Protein AF-0000000074531319 (afdb_homodimer)

Secondary structure (DSSP, 8-state):
---S---SS----B--SS-EEEEEEETTEEEEEETTS-EEEE-TTS-EEEEE---SS-EEEEEE-TTSEEEEEETTS-EEEEETTTTEEEEEE----S-EEEEEEETTTEEEEEETTS-EEEEETTT--EEEEE---SS-EEEEEEETTEEEEEETTS--/---S---SS-------SS-EEEEEEETTEEEEEETTS-EEEE-TTS-EEEEE---SS-EEEEEE-TTSEEEEEETTS-EEEEETTTTEEEEEE----S-EEEEEEETTTEEEEEETTS-EEEEETTT--EEEEE---SS-EEEEEEETTEEEEEETTSB-

InterPro domains:
  IPR001680 WD40 repeat [PF00400] (10-43)
  IPR001680 WD40 repeat [PF00400] (46-82)
  IPR001680 WD40 repeat [PF00400] (89-124)
  IPR001680 WD40 repeat [PF00400] (128-160)
  IPR001680 WD40 repeat [PS50082] (13-43)
  IPR001680 WD40 repeat [PS50082] (52-82)
  IPR001680 WD40 repeat [PS50082] (93-133)
  IPR001680 WD40 repeat [SM00320] (6-43)
  IPR001680 WD40 repeat [SM00320] (45-83)
  IPR001680 WD40 repeat [SM00320] (86-124)
  IPR001680 WD40 repeat [SM00320] (127-159)
  IPR015943 WD40/YVTN repeat-like-containing domain superfamily [G3DSA:2.130.10.10] (2-160)
  IPR020472 PAC1/LIS1-like, WD-40 repeat [PR00320] (30-44)
  IPR020472 PAC1/LIS1-like, WD-40 repeat [PR00320] (70-84)
  IPR020472 PAC1/LIS1-like, WD-40 repeat [PR00320] (111-125)
  IPR036322 WD40-repeat-containing domain superfamily [SSF50978] (9-160)
  IPR044715 WD repeat-containing protein 86-like [PTHR44489] (93-160)

pLDDT: mean 92.99, std 12.99, range [26.73, 98.88]

Nearest PDB structures (foldseek):
  9esi-assembly1_C  TM=8.679E-01  e=6.654E-09  Schizosaccharomyces pombe
  6zqb-assembly1_UL  TM=8.886E-01  e=4.669E-09  Saccharomyces cerevisiae S288C
  3odt-assembly2_B  TM=8.442E-01  e=6.485E-08  Saccharomyces cerevisiae
  3odt-assembly1_A  TM=8.350E-01  e=6.822E-08  Saccharomyces cerevisiae
  7d5s-assembly1_B2  TM=8.315E-01  e=2.608E-08  Saccharomyces cerevisiae S288C

Foldseek 3Di:
DCPPPPVPDDDDADDDPAAWADWDDDDQWIWTWGQSQWIWIDHPVRDTDDIQHDGPGGWHDWDADNVGWIWTWGQQGKIFIARPVPSDTQDIADDDGGGWQDWDDDPPFWIWTWGQSQKIWIAGPNHNDTDDIDHDGPGGWNYWDDDDPDIDIDGPSGGD/DCPPPPVPDDDDADDDPAAWADWDDDDQWIWTWGQSQWIWIDHPVRDTDDIQHDGPGGWHDWDADNVGWIWTWGQQGKIFIARPVPSDTQDIQDDDGGGWQDWDDDPPFWIWTWGQSQKIWIAGPNHNHTDDIDHDGPGGWNDWDDDDPDIDIDGPSGGD

Sequence (320 aa):
STTPDELESSKEFTGHAKSISTLQYFNGKLYSGSHDATLRQWDPSGSCLFVFKGHGKFISAMITSPEGVIYTGSDDGDIRSWAAERQVILHFFKGHTKTISSLTLHGKKHLYSGSFDNDIRKWDAETGECLQTFRGHTDIVTGIAVKNDYIYSSSADKTISTTPDELESSKEFTGHAKSISTLQYFNGKLYSGSHDATLRQWDPSGSCLFVFKGHGKFISAMITSPEGVIYTGSDDGDIRSWAAERQVILHFFKGHTKTISSLTLHGKKHLYSGSFDNDIRKWDAETGECLQTFRGHTDIVTGIAVKNDYIYSSSADKTI

Solvent-accessible surface area (backbone atoms only — not comparable to full-atom values): 16778 Å² total; per-residue (Å²): 132,89,61,82,75,60,66,89,79,81,77,74,27,76,77,58,86,30,30,30,50,37,59,44,73,56,94,78,30,36,38,37,25,12,54,65,18,35,38,35,34,26,41,82,89,43,48,74,73,44,76,39,75,75,57,89,40,27,31,51,29,70,45,70,46,97,87,48,41,36,38,37,21,14,47,59,14,46,29,37,30,28,38,72,89,70,69,38,77,72,38,60,35,76,76,54,74,24,30,24,49,27,68,44,72,52,82,86,52,36,33,36,36,25,12,54,67,20,37,33,35,35,25,34,59,86,72,28,44,75,72,44,69,49,79,77,56,87,28,32,25,42,28,66,38,75,53,94,97,43,78,46,42,29,12,49,65,21,36,57,131,88,61,84,77,59,67,88,80,80,75,75,28,75,76,58,87,29,31,28,50,36,58,44,72,56,95,79,29,36,38,38,25,12,53,66,16,34,38,34,34,26,41,83,90,43,48,75,72,44,75,38,77,74,56,90,39,26,32,52,28,71,47,70,45,97,89,50,40,36,37,37,21,14,46,59,14,45,28,37,30,29,38,71,90,71,69,39,76,72,38,58,33,75,76,54,74,25,31,24,49,28,69,45,72,52,82,86,49,35,33,35,37,26,13,54,68,18,35,34,37,36,27,34,57,85,72,26,46,73,74,43,69,49,78,77,56,86,27,33,26,42,28,67,36,76,54,94,96,43,77,45,42,29,12,48,65,22,35,58

Structure (mmCIF, N/CA/C/O backbone):
data_AF-0000000074531319-model_v1
#
loop_
_entity.id
_entity.type
_entity.pdbx_description
1 polymer 'Predicted protein'
#
loop_
_atom_site.group_PDB
_atom_site.id
_atom_site.type_symbol
_atom_site.label_atom_id
_atom_site.label_alt_id
_atom_site.label_comp_id
_atom_site.label_asym_id
_atom_site.label_entity_id
_atom_site.label_seq_id
_atom_site.pdbx_PDB_ins_code
_atom_site.Cartn_x
_atom_site.Cartn_y
_atom_site.Cartn_z
_atom_site.occupancy
_atom_site.B_iso_or_equiv
_atom_site.auth_seq_id
_atom_site.auth_comp_id
_atom_site.auth_asym_id
_atom_site.auth_atom_id
_atom_site.pdbx_PDB_model_num
ATOM 1 N N . SER A 1 1 ? 23.25 31.672 5.691 1 27.22 1 SER A N 1
ATOM 2 C CA . SER A 1 1 ? 23.516 30.234 5.688 1 27.22 1 SER A CA 1
ATOM 3 C C . SER A 1 1 ? 22.203 29.438 5.656 1 27.22 1 SER A C 1
ATOM 5 O O . SER A 1 1 ? 21.375 29.562 6.562 1 27.22 1 SER A O 1
ATOM 7 N N . THR A 1 2 ? 21.453 29.094 4.547 1 32.22 2 THR A N 1
ATOM 8 C CA . THR A 1 2 ? 20.031 28.922 4.309 1 32.22 2 THR A CA 1
ATOM 9 C C . THR A 1 2 ? 19.5 27.703 5.043 1 32.22 2 THR A C 1
ATOM 11 O O . THR A 1 2 ? 20.047 26.594 4.898 1 32.22 2 THR A O 1
ATOM 14 N N . THR A 1 3 ? 18.969 27.734 6.305 1 35.22 3 THR A N 1
ATOM 15 C CA . THR A 1 3 ? 18.516 26.766 7.297 1 35.22 3 THR A CA 1
ATOM 16 C C . THR A 1 3 ? 17.828 25.594 6.621 1 35.22 3 THR A C 1
ATOM 18 O O . THR A 1 3 ? 17.344 25.703 5.496 1 35.22 3 THR A O 1
ATOM 21 N N . PRO A 1 4 ? 18.062 24.281 6.977 1 39.78 4 PRO A N 1
ATOM 22 C CA . PRO A 1 4 ? 17.328 23.156 6.41 1 39.78 4 PRO A CA 1
ATOM 23 C C . PRO A 1 4 ? 15.969 23.547 5.844 1 39.78 4 PRO A C 1
ATOM 25 O O . PRO A 1 4 ? 15.234 24.312 6.477 1 39.78 4 PRO A O 1
ATOM 28 N N . ASP A 1 5 ? 15.703 23.688 4.492 1 39.66 5 ASP A N 1
ATOM 29 C CA . ASP A 1 5 ? 14.594 24.328 3.783 1 39.66 5 ASP A CA 1
ATOM 30 C C . ASP A 1 5 ? 13.258 23.969 4.422 1 39.66 5 ASP A C 1
ATOM 32 O O . ASP A 1 5 ? 12.883 22.797 4.504 1 39.66 5 ASP A O 1
ATOM 36 N N . GLU A 1 6 ? 12.812 24.594 5.516 1 42.59 6 GLU A N 1
ATOM 37 C CA . GLU A 1 6 ? 11.586 24.734 6.289 1 42.59 6 GLU A CA 1
ATOM 38 C C . GLU A 1 6 ? 10.359 24.438 5.434 1 42.59 6 GLU A C 1
ATOM 40 O O . GLU A 1 6 ? 10.289 24.828 4.27 1 42.59 6 GLU A O 1
ATOM 45 N N . LEU A 1 7 ? 9.898 23.203 5.527 1 49.84 7 LEU A N 1
ATOM 46 C CA . LEU A 1 7 ? 8.539 23.234 5.008 1 49.84 7 LEU A CA 1
ATOM 47 C C . LEU A 1 7 ? 7.965 24.656 5.055 1 49.84 7 LEU A C 1
ATOM 49 O O . LEU A 1 7 ? 8.023 25.312 6.094 1 49.84 7 LEU A O 1
ATOM 53 N N . GLU A 1 8 ? 8.18 25.562 4.121 1 54.94 8 GLU A N 1
ATOM 54 C CA . GLU A 1 8 ? 7.715 26.938 4.297 1 54.94 8 GLU A CA 1
ATOM 55 C C . GLU A 1 8 ? 6.508 26.984 5.227 1 54.94 8 GLU A C 1
ATOM 57 O O . GLU A 1 8 ? 6.438 27.844 6.113 1 54.94 8 GLU A O 1
ATOM 62 N N . SER A 1 9 ? 5.414 26.141 4.969 1 66.19 9 SER A N 1
ATOM 63 C CA . SER A 1 9 ? 4.242 26.141 5.84 1 66.19 9 SER A CA 1
ATOM 64 C C . SER A 1 9 ? 3.768 24.719 6.121 1 66.19 9 SER A C 1
ATOM 66 O O . SER A 1 9 ? 3.73 23.875 5.219 1 66.19 9 SER A O 1
ATOM 68 N N . SER A 1 10 ? 4.074 24.188 7.379 1 82.38 10 SER A N 1
ATOM 69 C CA . SER A 1 10 ? 3.535 22.906 7.816 1 82.38 10 SER A CA 1
ATOM 70 C C . SER A 1 10 ? 2.281 23.094 8.664 1 82.38 10 SER A C 1
ATOM 72 O O . SER A 1 10 ? 2.139 24.109 9.359 1 82.38 10 SER A O 1
ATOM 74 N N . LYS A 1 11 ? 1.283 22.344 8.375 1 90.62 11 LYS A N 1
ATOM 75 C CA . LYS A 1 11 ? 0.054 22.281 9.164 1 90.62 11 LYS A CA 1
ATOM 76 C C . LYS A 1 11 ? -0.201 20.875 9.688 1 90.62 11 LYS A C 1
ATOM 78 O O . LYS A 1 11 ? 0.096 19.891 9 1 90.62 11 LYS A O 1
ATOM 83 N N . GLU A 1 12 ? -0.713 20.797 10.852 1 94.75 12 GLU A N 1
ATOM 84 C CA . GLU A 1 12 ? -1.059 19.516 11.453 1 94.75 12 GLU A CA 1
ATOM 85 C C . GLU A 1 12 ? -2.568 19.297 11.438 1 94.75 12 GLU A C 1
ATOM 87 O O . GLU A 1 12 ? -3.338 20.172 11.812 1 94.75 12 GLU A O 1
ATOM 92 N N . PHE A 1 13 ? -3.008 18.219 10.93 1 96.69 13 PHE A N 1
ATOM 93 C CA . PHE A 1 13 ? -4.398 17.797 11.016 1 96.69 13 PHE A CA 1
ATOM 94 C C . PHE A 1 13 ? -4.602 16.875 12.219 1 96.69 13 PHE A C 1
ATOM 96 O O . PHE A 1 13 ? -3.979 15.82 12.312 1 96.69 13 PHE A O 1
ATOM 103 N N . THR A 1 14 ? -5.484 17.266 13.102 1 96.94 14 THR A N 1
ATOM 104 C CA . THR A 1 14 ? -5.715 16.516 14.336 1 96.94 14 THR A CA 1
ATOM 105 C C . THR A 1 14 ? -7.176 16.078 14.438 1 96.94 14 THR A C 1
ATOM 107 O O . THR A 1 14 ? -8.07 16.781 13.969 1 96.94 14 THR A O 1
ATOM 110 N N . GLY A 1 15 ? -7.328 14.898 14.984 1 97 15 GLY A N 1
ATOM 111 C CA . GLY A 1 15 ? -8.688 14.406 15.164 1 97 15 GLY A CA 1
ATOM 112 C C . GLY A 1 15 ? -8.742 12.93 15.5 1 97 15 GLY A C 1
ATOM 113 O O . GLY A 1 15 ? -9.531 12.516 16.359 1 97 15 GLY A O 1
ATOM 114 N N . HIS A 1 16 ? -7.941 12.133 14.898 1 98.12 16 HIS A N 1
ATOM 115 C CA . HIS A 1 16 ? -7.906 10.711 15.195 1 98.12 16 HIS A CA 1
ATOM 116 C C . HIS A 1 16 ? -7.469 10.461 16.641 1 98.12 16 HIS A C 1
ATOM 118 O O . HIS A 1 16 ? -6.605 11.164 17.156 1 98.12 16 HIS A O 1
ATOM 124 N N . ALA A 1 17 ? -7.98 9.43 17.203 1 98.25 17 ALA A N 1
ATOM 125 C CA . ALA A 1 17 ? -7.676 9.109 18.594 1 98.25 17 ALA A CA 1
ATOM 126 C C . ALA A 1 17 ? -6.559 8.07 18.688 1 98.25 17 ALA A C 1
ATOM 128 O O . ALA A 1 17 ? -5.996 7.844 19.75 1 98.25 17 ALA A O 1
ATOM 129 N N . LYS A 1 18 ? -6.273 7.418 17.656 1 98.75 18 LYS A N 1
ATOM 130 C CA . LYS A 1 18 ? -5.219 6.414 17.562 1 98.75 18 LYS A CA 1
ATOM 131 C C . LYS A 1 18 ? -4.434 6.547 16.266 1 98.75 18 LYS A C 1
ATOM 133 O O . LYS A 1 18 ? -4.672 7.473 15.484 1 98.75 18 LYS A O 1
ATOM 138 N N . SER A 1 19 ? -3.459 5.695 16.062 1 98.69 19 SER A N 1
ATOM 139 C CA . SER A 1 19 ? -2.566 5.699 14.914 1 98.69 19 SER A CA 1
ATOM 140 C C . SER A 1 19 ? -3.352 5.742 13.609 1 98.69 19 SER A C 1
ATOM 142 O O . SER A 1 19 ? -4.379 5.078 13.469 1 98.69 19 SER A O 1
ATOM 144 N N . ILE A 1 20 ? -2.867 6.516 12.641 1 98.81 20 ILE A N 1
ATOM 145 C CA . ILE A 1 20 ? -3.416 6.512 11.289 1 98.81 20 ILE A CA 1
ATOM 146 C C . ILE A 1 20 ? -2.738 5.422 10.461 1 98.81 20 ILE A C 1
ATOM 148 O O . ILE A 1 20 ? -1.51 5.352 10.398 1 98.81 20 ILE A O 1
ATOM 152 N N . SER A 1 21 ? -3.531 4.609 9.766 1 98.44 21 SER A N 1
ATOM 153 C CA . SER A 1 21 ? -2.992 3.432 9.086 1 98.44 21 SER A CA 1
ATOM 154 C C . SER A 1 21 ? -3.033 3.598 7.574 1 98.44 21 SER A C 1
ATOM 156 O O . SER A 1 21 ? -2.297 2.924 6.852 1 98.44 21 SER A O 1
ATOM 158 N N . THR A 1 22 ? -3.879 4.387 7.098 1 98.25 22 THR A N 1
ATOM 159 C CA . THR A 1 22 ? -4.035 4.586 5.66 1 98.25 22 THR A CA 1
ATOM 160 C C . THR A 1 22 ? -4.281 6.055 5.344 1 98.25 22 THR A C 1
ATOM 162 O O . THR A 1 22 ? -4.871 6.781 6.145 1 98.25 22 THR A O 1
ATOM 165 N N . LEU A 1 23 ? -3.846 6.488 4.227 1 98.19 23 LEU A N 1
ATOM 166 C CA . LEU A 1 23 ? -3.977 7.863 3.762 1 98.19 23 LEU A CA 1
ATOM 167 C C . LEU A 1 23 ? -4.113 7.914 2.244 1 98.19 23 LEU A C 1
ATOM 169 O O . LEU A 1 23 ? -3.34 7.277 1.525 1 98.19 23 LEU A O 1
ATOM 173 N N . GLN A 1 24 ? -5.09 8.609 1.811 1 96.62 24 GLN A N 1
ATOM 174 C CA . GLN A 1 24 ? -5.273 8.766 0.372 1 96.62 24 GLN A CA 1
ATOM 175 C C . GLN A 1 24 ? -5.809 10.156 0.035 1 96.62 24 GLN A C 1
ATOM 177 O O . GLN A 1 24 ? -6.594 10.727 0.796 1 96.62 24 GLN A O 1
ATOM 182 N N . TYR A 1 25 ? -5.359 10.664 -1.077 1 95.12 25 TYR A N 1
ATOM 183 C CA . TYR A 1 25 ? -5.93 11.875 -1.66 1 95.12 25 TYR A CA 1
ATOM 184 C C . TYR A 1 25 ? -6.844 11.531 -2.83 1 95.12 25 TYR A C 1
ATOM 186 O O . TYR A 1 25 ? -6.469 10.773 -3.723 1 95.12 25 TYR A O 1
ATOM 194 N N . PHE A 1 26 ? -8.031 12.086 -2.797 1 93.75 26 PHE A N 1
ATOM 195 C CA . PHE A 1 26 ? -8.977 11.836 -3.879 1 93.75 26 PHE A CA 1
ATOM 196 C C . PHE A 1 26 ? -9.922 13.023 -4.055 1 93.75 26 PHE A C 1
ATOM 198 O O . PHE A 1 26 ? -10.547 13.477 -3.092 1 93.75 26 PHE A O 1
ATOM 205 N N . ASN A 1 27 ? -10 13.539 -5.219 1 91.56 27 ASN A N 1
ATOM 206 C CA . ASN A 1 27 ? -10.93 14.586 -5.629 1 91.56 27 ASN A CA 1
ATOM 207 C C . ASN A 1 27 ? -10.906 15.773 -4.664 1 91.56 27 ASN A C 1
ATOM 209 O O . ASN A 1 27 ? -11.953 16.219 -4.195 1 91.56 27 ASN A O 1
ATOM 213 N N . GLY A 1 28 ? -9.773 16.172 -4.328 1 92.94 28 GLY A N 1
ATOM 214 C CA . GLY A 1 28 ? -9.609 17.406 -3.572 1 92.94 28 GLY A CA 1
ATOM 215 C C . GLY A 1 28 ? -9.727 17.203 -2.072 1 92.94 28 GLY A C 1
ATOM 216 O O . GLY A 1 28 ? -9.719 18.172 -1.309 1 92.94 28 GLY A O 1
ATOM 217 N N . LYS A 1 29 ? -9.875 15.953 -1.696 1 95.19 29 LYS A N 1
ATOM 218 C CA . LYS A 1 29 ? -10 15.648 -0.274 1 95.19 29 LYS A CA 1
ATOM 219 C C . LYS A 1 29 ? -8.969 14.609 0.156 1 95.19 29 LYS A C 1
ATOM 221 O O . LYS A 1 29 ? -8.453 13.852 -0.673 1 95.19 29 LYS A O 1
ATOM 226 N N . LEU A 1 30 ? -8.68 14.664 1.422 1 96.38 30 LEU A N 1
ATOM 227 C CA . LEU A 1 30 ? -7.848 13.641 2.039 1 96.38 30 LEU A CA 1
ATOM 228 C C . LEU A 1 30 ? -8.688 12.68 2.867 1 96.38 30 LEU A C 1
ATOM 230 O O . LEU A 1 30 ? -9.602 13.102 3.582 1 96.38 30 LEU A O 1
ATOM 234 N N . TYR A 1 31 ? -8.391 11.438 2.744 1 97.38 31 TYR A N 1
ATOM 235 C CA . TYR A 1 31 ? -9.047 10.406 3.535 1 97.38 31 TYR A CA 1
ATOM 236 C C . TYR A 1 31 ? -8.039 9.641 4.383 1 97.38 31 TYR A C 1
ATOM 238 O O . TYR A 1 31 ? -7.012 9.18 3.871 1 97.38 31 TYR A O 1
ATOM 246 N N . SER A 1 32 ? -8.273 9.516 5.621 1 98.56 32 SER A N 1
ATOM 247 C CA . SER A 1 32 ? -7.379 8.797 6.523 1 98.56 32 SER A CA 1
ATOM 248 C C . SER A 1 32 ? -8.141 7.727 7.309 1 98.56 32 SER A C 1
ATOM 250 O O . SER A 1 32 ? -9.219 7.992 7.84 1 98.56 32 SER A O 1
ATOM 252 N N . GLY A 1 33 ? -7.668 6.551 7.285 1 98.69 33 GLY A N 1
ATOM 253 C CA . GLY A 1 33 ? -8.141 5.469 8.133 1 98.69 33 GLY A CA 1
ATOM 254 C C . GLY A 1 33 ? -7.258 5.234 9.344 1 98.69 33 GLY A C 1
ATOM 255 O O . GLY A 1 33 ? -6.035 5.34 9.258 1 98.69 33 GLY A O 1
ATOM 256 N N . SER A 1 34 ? -7.859 4.84 10.422 1 98.81 34 SER A N 1
ATOM 257 C CA . SER A 1 34 ? -7.121 4.84 11.68 1 98.81 34 SER A CA 1
ATOM 258 C C . SER A 1 34 ? -7.391 3.566 12.484 1 98.81 34 SER A C 1
ATOM 260 O O . SER A 1 34 ? -8.359 2.85 12.211 1 98.81 34 SER A O 1
ATOM 262 N N . HIS A 1 35 ? -6.543 3.373 13.43 1 98.75 35 HIS A N 1
ATOM 263 C CA . HIS A 1 35 ? -6.723 2.324 14.422 1 98.75 35 HIS A CA 1
ATOM 264 C C . HIS A 1 35 ? -7.887 2.641 15.359 1 98.75 35 HIS A C 1
ATOM 266 O O . HIS A 1 35 ? -8.336 1.779 16.125 1 98.75 35 HIS A O 1
ATOM 272 N N . ASP A 1 36 ? -8.469 3.832 15.336 1 98.62 36 ASP A N 1
ATOM 273 C CA . ASP A 1 36 ? -9.641 4.172 16.141 1 98.62 36 ASP A CA 1
ATOM 274 C C . ASP A 1 36 ? -10.93 3.742 15.445 1 98.62 36 ASP A C 1
ATOM 276 O O . ASP A 1 36 ? -12.023 4.109 15.875 1 98.62 36 ASP A O 1
ATOM 280 N N . ALA A 1 37 ? -10.789 3.092 14.336 1 98.5 37 ALA A N 1
ATOM 281 C CA . ALA A 1 37 ? -11.875 2.453 13.594 1 98.5 37 ALA A CA 1
ATOM 282 C C . ALA A 1 37 ? -12.695 3.486 12.828 1 98.5 37 ALA A C 1
ATOM 284 O O . ALA A 1 37 ? -13.836 3.217 12.438 1 98.5 37 ALA A O 1
ATOM 285 N N . THR A 1 38 ? -12.102 4.656 12.633 1 97.88 38 THR A N 1
ATOM 286 C CA . THR A 1 38 ? -12.844 5.66 11.875 1 97.88 38 THR A CA 1
ATOM 287 C C . THR A 1 38 ? -12.102 6.023 10.594 1 97.88 38 THR A C 1
ATOM 289 O O . THR A 1 38 ? -10.875 5.965 10.539 1 97.88 38 THR A O 1
ATOM 292 N N . LEU A 1 39 ? -12.875 6.297 9.602 1 98.19 39 LEU A N 1
ATOM 293 C CA . LEU A 1 39 ? -12.438 6.992 8.398 1 98.19 39 LEU A CA 1
ATOM 294 C C . LEU A 1 39 ? -12.758 8.477 8.477 1 98.19 39 LEU A C 1
ATOM 296 O O . LEU A 1 39 ? -13.859 8.859 8.859 1 98.19 39 LEU A O 1
ATOM 300 N N . ARG A 1 40 ? -11.805 9.305 8.172 1 98.06 40 ARG A N 1
ATOM 301 C CA . ARG A 1 40 ? -12.055 10.742 8.195 1 98.06 40 ARG A CA 1
ATOM 302 C C . ARG A 1 40 ? -11.758 11.375 6.84 1 98.06 40 ARG A C 1
ATOM 304 O O . ARG A 1 40 ? -10.797 10.992 6.172 1 98.06 40 ARG A O 1
ATOM 311 N N . GLN A 1 41 ? -12.578 12.289 6.52 1 97.31 41 GLN A N 1
ATOM 312 C CA . GLN A 1 41 ? -12.383 13.148 5.355 1 97.31 41 GLN A CA 1
ATOM 313 C C . GLN A 1 41 ? -11.914 14.539 5.77 1 97.31 41 GLN A C 1
ATOM 315 O O . GLN A 1 41 ? -12.477 15.141 6.688 1 97.31 41 GLN A O 1
ATOM 320 N N . TRP A 1 42 ? -10.93 15 5.066 1 97.06 42 TRP A N 1
ATOM 321 C CA . TRP A 1 42 ? -10.344 16.297 5.41 1 97.06 42 TRP A CA 1
ATOM 322 C C . TRP A 1 42 ? -10.344 17.234 4.207 1 97.06 42 TRP A C 1
ATOM 324 O O . TRP A 1 42 ? -10.07 16.797 3.08 1 9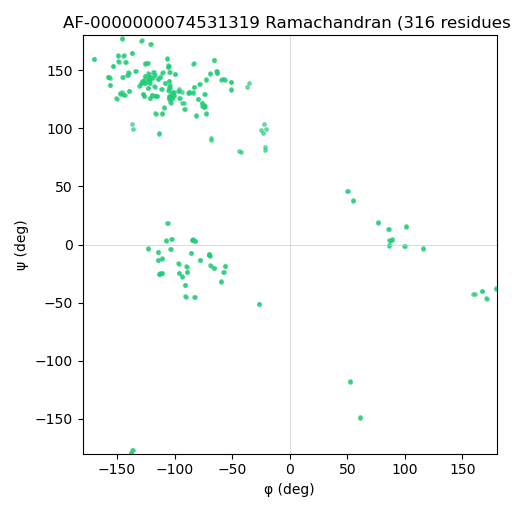7.06 42 TRP A O 1
ATOM 334 N N . ASP A 1 43 ? -10.547 18.5 4.516 1 94.56 43 ASP A N 1
ATOM 335 C CA . ASP A 1 43 ? -10.148 19.547 3.578 1 94.56 43 ASP A CA 1
ATOM 336 C C . ASP A 1 43 ? -8.633 19.703 3.537 1 94.56 43 ASP A C 1
ATOM 338 O O . ASP A 1 43 ? -7.965 19.594 4.566 1 94.56 43 ASP A O 1
ATOM 342 N N . PRO A 1 44 ? -8.117 19.938 2.438 1 90.56 44 PRO A N 1
ATOM 343 C CA . PRO A 1 44 ? -6.66 20.109 2.363 1 90.56 44 PRO A CA 1
ATOM 344 C C . PRO A 1 44 ? -6.145 21.203 3.293 1 90.56 44 PRO A C 1
ATOM 346 O O . PRO A 1 44 ? -4.953 21.234 3.613 1 90.56 44 PRO A O 1
ATOM 349 N N . SER A 1 45 ? -7.008 22.078 3.732 1 88.31 45 SER A N 1
ATOM 350 C CA . SER A 1 45 ? -6.609 23.141 4.645 1 88.31 45 SER A CA 1
ATOM 351 C C . SER A 1 45 ? -6.457 22.625 6.07 1 88.31 45 SER A C 1
ATOM 353 O O . SER A 1 45 ? -5.891 23.312 6.926 1 88.31 45 SER A O 1
ATOM 355 N N . GLY A 1 46 ? -6.961 21.406 6.293 1 91.81 46 GLY A N 1
ATOM 356 C CA . GLY A 1 46 ? -6.719 20.797 7.59 1 91.81 46 GLY A CA 1
ATOM 357 C C . GLY A 1 46 ? -7.984 20.578 8.391 1 91.81 46 GLY A C 1
ATOM 358 O O . GLY A 1 46 ? -7.957 19.953 9.453 1 91.81 46 GLY A O 1
ATOM 359 N N . SER A 1 47 ? -9.102 21 7.895 1 95.06 47 SER A N 1
ATOM 360 C CA . SER A 1 47 ? -10.367 20.812 8.594 1 95.06 47 SER A CA 1
ATOM 361 C C . SER A 1 47 ? -10.953 19.438 8.328 1 95.06 47 SER A C 1
ATOM 363 O O . SER A 1 47 ? -11.008 18.984 7.176 1 95.06 47 SER A O 1
ATOM 365 N N . CYS A 1 48 ? -11.312 18.812 9.367 1 96.12 48 CYS A N 1
ATOM 366 C CA . CYS A 1 48 ? -12.023 17.547 9.219 1 96.12 48 CYS A CA 1
ATOM 367 C C . CYS A 1 48 ? -13.453 17.766 8.758 1 96.12 48 CYS A C 1
ATOM 369 O O . CYS A 1 48 ? -14.234 18.438 9.438 1 96.12 48 CYS A O 1
ATOM 371 N N . LEU A 1 49 ? -13.812 17.266 7.672 1 95.44 49 LEU A N 1
ATOM 372 C CA . LEU A 1 49 ? -15.133 17.5 7.09 1 95.44 49 LEU A CA 1
ATOM 373 C C . LEU A 1 49 ? -16.125 16.453 7.547 1 95.44 49 LEU A C 1
ATOM 375 O O . LEU A 1 49 ? -17.281 16.766 7.863 1 95.44 49 LEU A O 1
ATOM 379 N N . PHE A 1 50 ? -15.703 15.203 7.52 1 95.69 50 PHE A N 1
ATOM 380 C CA . PHE A 1 50 ? -16.578 14.094 7.883 1 95.69 50 PHE A CA 1
ATOM 381 C C . PHE A 1 50 ? -15.812 13.047 8.68 1 95.69 50 PHE A C 1
ATOM 383 O O . PHE A 1 50 ? -14.617 12.844 8.469 1 95.69 50 PHE A O 1
ATOM 390 N N . VAL A 1 51 ? -16.5 12.422 9.609 1 96.81 51 VAL A N 1
ATOM 391 C CA . VAL A 1 51 ? -16.031 11.234 10.312 1 96.81 51 VAL A CA 1
ATOM 392 C C . VAL A 1 51 ? -16.953 10.055 10 1 96.81 51 VAL A C 1
ATOM 394 O O . VAL A 1 51 ? -18.141 10.078 10.336 1 96.81 51 VAL A O 1
ATOM 397 N N . PHE A 1 52 ? -16.453 9.125 9.344 1 95.5 52 PHE A N 1
ATOM 398 C CA . PHE A 1 52 ? -17.219 7.93 8.984 1 95.5 52 PHE A CA 1
ATOM 399 C C . PHE A 1 52 ? -17.047 6.852 10.047 1 95.5 52 PHE A C 1
ATOM 401 O O . PHE A 1 52 ? -15.945 6.324 10.242 1 95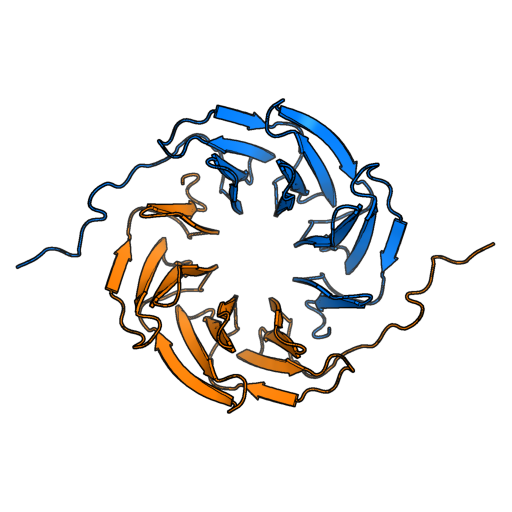.5 52 PHE A O 1
ATOM 408 N N . LYS A 1 53 ? -18.156 6.543 10.664 1 94.94 53 LYS A N 1
ATOM 409 C CA . LYS A 1 53 ? -18.172 5.539 11.719 1 94.94 53 LYS A CA 1
ATOM 410 C C . LYS A 1 53 ? -18.891 4.273 11.281 1 94.94 53 LYS A C 1
ATOM 412 O O . LYS A 1 53 ? -19.844 4.34 10.492 1 94.94 53 LYS A O 1
ATOM 417 N N . GLY A 1 54 ? -18.391 3.189 11.852 1 94 54 GLY A N 1
ATOM 418 C CA . GLY A 1 54 ? -19.062 1.943 11.516 1 94 54 GLY A CA 1
ATOM 419 C C . GLY A 1 54 ? -18.203 0.717 11.766 1 94 54 GLY A C 1
ATOM 420 O O . GLY A 1 54 ? -18.688 -0.291 12.281 1 94 54 GLY A O 1
ATOM 421 N N . HIS A 1 55 ? -16.969 0.789 11.406 1 96.75 55 HIS A N 1
ATOM 422 C CA . HIS A 1 55 ? -16.062 -0.332 11.672 1 96.75 55 HIS A CA 1
ATOM 423 C C . HIS A 1 55 ? -15.984 -0.622 13.172 1 96.75 55 HIS A C 1
ATOM 425 O O . HIS A 1 55 ? -15.969 0.302 13.984 1 96.75 55 HIS A O 1
ATOM 431 N N . GLY A 1 56 ? -15.922 -1.835 13.453 1 96.56 56 GLY A N 1
ATOM 432 C CA . GLY A 1 56 ? -15.75 -2.242 14.836 1 96.56 56 GLY A CA 1
ATOM 433 C C . GLY A 1 56 ? -14.297 -2.355 15.25 1 96.56 56 GLY A C 1
ATOM 434 O O . GLY A 1 56 ? -13.969 -2.271 16.438 1 96.56 56 GLY A O 1
ATOM 435 N N . LYS A 1 57 ? -13.438 -2.555 14.336 1 98.25 57 LYS A N 1
ATOM 436 C CA . LYS A 1 57 ? -12 -2.648 14.547 1 98.25 57 LYS A CA 1
ATOM 437 C C . LYS A 1 57 ? -11.242 -1.711 13.609 1 98.25 57 LYS A C 1
ATOM 439 O O . LYS A 1 57 ? -11.852 -0.959 12.852 1 98.25 57 LYS A O 1
ATOM 444 N N . PHE A 1 58 ? -9.953 -1.686 13.812 1 97.88 58 PHE A N 1
ATOM 445 C CA . PHE A 1 58 ? -9.156 -0.683 13.125 1 97.88 58 PHE A CA 1
ATOM 446 C C . PHE A 1 58 ? -9.211 -0.888 11.617 1 97.88 58 PHE A C 1
ATOM 448 O O . PHE A 1 58 ? -9.359 -2.018 11.141 1 97.88 58 PHE A O 1
ATOM 455 N N . ILE A 1 59 ? -9.109 0.194 10.867 1 98.75 59 ILE A N 1
ATOM 456 C CA . ILE A 1 59 ? -9.055 0.189 9.406 1 98.75 59 ILE A CA 1
ATOM 457 C C . ILE A 1 59 ? -7.645 -0.176 8.945 1 98.75 59 ILE A C 1
ATOM 459 O O . ILE A 1 59 ? -6.668 0.464 9.352 1 98.75 59 ILE A O 1
ATOM 463 N N . SER A 1 60 ? -7.547 -1.205 8.102 1 98.69 60 SER A N 1
ATOM 464 C CA . SER A 1 60 ? -6.238 -1.73 7.73 1 98.69 60 SER A CA 1
ATOM 465 C C . SER A 1 60 ? -5.953 -1.511 6.25 1 98.69 60 SER A C 1
ATOM 467 O O . SER A 1 60 ? -4.816 -1.674 5.801 1 98.69 60 SER A O 1
ATOM 469 N N . ALA A 1 61 ? -6.871 -1.182 5.48 1 98.75 61 ALA A N 1
ATOM 470 C CA . ALA A 1 61 ? -6.719 -0.979 4.043 1 98.75 61 ALA A CA 1
ATOM 471 C C . ALA A 1 61 ? -7.762 -0.001 3.51 1 98.75 61 ALA A C 1
ATOM 473 O O . ALA A 1 61 ? -8.844 0.132 4.082 1 98.75 61 ALA A O 1
ATOM 474 N N . MET A 1 62 ? -7.43 0.639 2.445 1 98.56 62 MET A N 1
ATOM 475 C CA . MET A 1 62 ? -8.336 1.608 1.837 1 98.56 62 MET A CA 1
ATOM 476 C C . MET A 1 62 ? -8.031 1.786 0.354 1 98.56 62 MET A C 1
ATOM 478 O O . MET A 1 62 ? -6.859 1.837 -0.039 1 98.56 62 MET A O 1
ATOM 482 N N . ILE A 1 63 ? -9.039 1.833 -0.423 1 97.62 63 ILE A N 1
ATOM 483 C CA . ILE A 1 63 ? -8.898 2.246 -1.815 1 97.62 63 ILE A CA 1
ATOM 484 C C . ILE A 1 63 ? -10.117 3.072 -2.229 1 97.62 63 ILE A C 1
ATOM 486 O O . ILE A 1 63 ? -11.164 3.016 -1.58 1 97.62 63 ILE A O 1
ATOM 490 N N . THR A 1 64 ? -9.961 3.871 -3.211 1 95.38 64 THR A N 1
ATOM 491 C CA . THR A 1 64 ? -11.039 4.719 -3.707 1 95.38 64 THR A CA 1
ATOM 492 C C . THR A 1 64 ? -11.32 4.434 -5.18 1 95.38 64 THR A C 1
ATOM 494 O O . THR A 1 64 ? -10.383 4.258 -5.969 1 95.38 64 THR A O 1
ATOM 497 N N . SER A 1 65 ? -12.578 4.398 -5.527 1 94.88 65 SER A N 1
ATOM 498 C CA . SER A 1 65 ? -12.945 4.273 -6.934 1 94.88 65 SER A CA 1
ATOM 499 C C . SER A 1 65 ? -12.93 5.629 -7.633 1 94.88 65 SER A C 1
ATOM 501 O O . SER A 1 65 ? -13.047 6.668 -6.984 1 94.88 65 SER A O 1
ATOM 503 N N . PRO A 1 66 ? -12.758 5.566 -8.953 1 91.25 66 PRO A N 1
ATOM 504 C CA . PRO A 1 66 ? -12.82 6.824 -9.703 1 91.25 66 PRO A CA 1
ATOM 505 C C . PRO A 1 66 ? -14.148 7.562 -9.508 1 91.25 66 PRO A C 1
ATOM 507 O O . PRO A 1 66 ? -14.203 8.781 -9.656 1 91.25 66 PRO A O 1
ATOM 510 N N . GLU A 1 67 ? -15.188 6.824 -9.148 1 89.25 67 GLU A N 1
ATOM 511 C CA . GLU A 1 67 ? -16.516 7.418 -8.992 1 89.25 67 GLU A CA 1
ATOM 512 C C . GLU A 1 67 ? -16.688 8 -7.594 1 89.25 67 GLU A C 1
ATOM 514 O O . GLU A 1 67 ? -17.719 8.625 -7.305 1 89.25 67 GLU A O 1
ATOM 519 N N . GLY A 1 68 ? -15.758 7.762 -6.777 1 90.25 68 GLY A N 1
ATOM 520 C CA . GLY A 1 68 ? -15.789 8.406 -5.473 1 90.25 68 GLY A CA 1
ATOM 521 C C . GLY A 1 68 ? -16.281 7.492 -4.367 1 90.25 68 GLY A C 1
ATOM 522 O O . GLY A 1 68 ? -16.703 7.965 -3.307 1 90.25 68 GLY A O 1
ATOM 523 N N . VAL A 1 69 ? -16.312 6.238 -4.609 1 95.19 69 VAL A N 1
ATOM 524 C CA . VAL A 1 69 ? -16.625 5.277 -3.559 1 95.19 69 VAL A CA 1
ATOM 525 C C . VAL A 1 69 ? -15.344 4.879 -2.832 1 95.19 69 VAL A C 1
ATOM 527 O O . VAL A 1 69 ? -14.344 4.535 -3.467 1 95.19 69 VAL A O 1
ATOM 530 N N . ILE A 1 70 ? -15.383 4.941 -1.536 1 97 70 ILE A N 1
ATOM 531 C CA . ILE A 1 70 ? -14.234 4.547 -0.73 1 97 70 ILE A CA 1
ATOM 532 C C . ILE A 1 70 ? -14.469 3.16 -0.136 1 97 70 ILE A C 1
ATOM 534 O O . ILE A 1 70 ? -15.523 2.906 0.462 1 97 70 ILE A O 1
ATOM 538 N N . TYR A 1 71 ? -13.547 2.271 -0.373 1 98.25 71 TYR A N 1
ATOM 539 C CA . TYR A 1 71 ? -13.586 0.944 0.229 1 98.25 71 TYR A CA 1
ATOM 540 C C . TYR A 1 71 ? -12.57 0.832 1.361 1 98.25 71 TYR A C 1
ATOM 542 O O . TYR A 1 71 ? -11.391 1.158 1.185 1 98.25 71 TYR A O 1
ATOM 550 N N . THR A 1 72 ? -13 0.419 2.494 1 98.75 72 THR A N 1
ATOM 551 C CA . THR A 1 72 ? -12.109 0.227 3.631 1 98.75 72 THR A CA 1
ATOM 552 C C . THR A 1 72 ? -12.188 -1.208 4.145 1 98.75 72 THR A 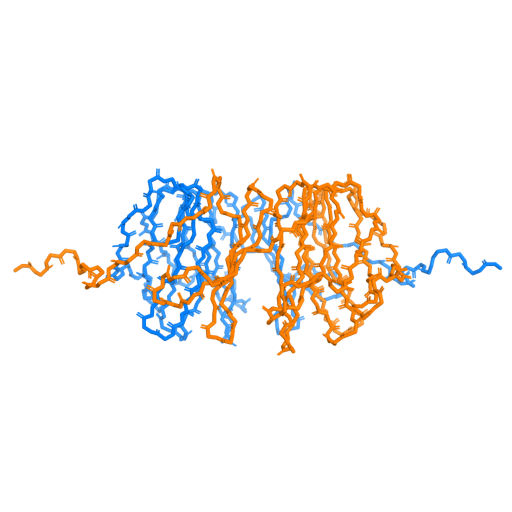C 1
ATOM 554 O O . THR A 1 72 ? -13.266 -1.804 4.172 1 98.75 72 THR A O 1
ATOM 557 N N . GLY A 1 73 ? -11.062 -1.764 4.398 1 98.81 73 GLY A N 1
ATOM 558 C CA . GLY A 1 73 ? -10.969 -3.045 5.078 1 98.81 73 GLY A CA 1
ATOM 559 C C . GLY A 1 73 ? -10.523 -2.92 6.527 1 98.81 73 GLY A C 1
ATOM 560 O O . GLY A 1 73 ? -9.711 -2.055 6.863 1 98.81 73 GLY A O 1
ATOM 561 N N . SER A 1 74 ? -11.008 -3.834 7.34 1 98.69 74 SER A N 1
ATOM 562 C CA . SER A 1 74 ? -10.734 -3.727 8.766 1 98.69 74 SER A CA 1
ATOM 563 C C . SER A 1 74 ? -10 -4.961 9.281 1 98.69 74 SER A C 1
ATOM 565 O O . SER A 1 74 ? -9.828 -5.938 8.555 1 98.69 74 SER A O 1
ATOM 567 N N . ASP A 1 75 ? -9.57 -4.898 10.5 1 98.62 75 ASP A N 1
ATOM 568 C CA . ASP A 1 75 ? -8.781 -5.922 11.188 1 98.62 75 ASP A CA 1
ATOM 569 C C . ASP A 1 75 ? -9.625 -7.176 11.445 1 98.62 75 ASP A C 1
ATOM 571 O O . ASP A 1 75 ? -9.078 -8.25 11.695 1 98.62 75 ASP A O 1
ATOM 575 N N . ASP A 1 76 ? -10.945 -7.098 11.375 1 97.12 76 ASP A N 1
ATOM 576 C CA . ASP A 1 76 ? -11.789 -8.258 11.648 1 97.12 76 ASP A CA 1
ATOM 577 C C . ASP A 1 76 ? -12.32 -8.867 10.359 1 97.12 76 ASP A C 1
ATOM 579 O O . ASP A 1 76 ? -13.203 -9.727 10.391 1 97.12 76 ASP A O 1
ATOM 583 N N . GLY A 1 77 ? -11.891 -8.352 9.305 1 98.31 77 GLY A N 1
ATOM 584 C CA . GLY A 1 77 ? -12.227 -8.977 8.039 1 98.31 77 GLY A CA 1
ATOM 585 C C . GLY A 1 77 ? -13.375 -8.297 7.324 1 98.31 77 GLY A C 1
ATOM 586 O O . GLY A 1 77 ? -13.719 -8.656 6.195 1 98.31 77 GLY A O 1
ATOM 587 N N . ASP A 1 78 ? -13.93 -7.273 7.93 1 97.62 78 ASP A N 1
ATOM 588 C CA . ASP A 1 78 ? -15.039 -6.562 7.305 1 97.62 78 ASP A CA 1
ATOM 589 C C . ASP A 1 78 ? -14.539 -5.52 6.309 1 97.62 78 ASP A C 1
ATOM 591 O O . ASP A 1 78 ? -13.562 -4.816 6.582 1 97.62 78 ASP A O 1
ATOM 595 N N . ILE A 1 79 ? -15.164 -5.5 5.215 1 98.75 79 ILE A N 1
ATOM 596 C CA . ILE A 1 79 ? -14.961 -4.438 4.23 1 98.75 79 ILE A CA 1
ATOM 597 C C . ILE A 1 79 ? -16.234 -3.623 4.078 1 98.75 79 ILE A C 1
ATOM 599 O O . ILE A 1 79 ? -17.344 -4.176 4.117 1 98.75 79 ILE A O 1
ATOM 603 N N . ARG A 1 80 ? -16.094 -2.404 3.916 1 98.31 80 ARG A N 1
ATOM 604 C CA . ARG A 1 80 ? -17.234 -1.508 3.705 1 98.31 80 ARG A CA 1
ATOM 605 C C . ARG A 1 80 ? -16.953 -0.541 2.557 1 98.31 80 ARG A C 1
ATOM 607 O O . ARG A 1 80 ? -15.812 -0.155 2.324 1 98.31 80 ARG A O 1
ATOM 614 N N . SER A 1 81 ? -18 -0.18 1.912 1 97.81 81 SER A N 1
ATOM 615 C CA . SER A 1 81 ? -17.922 0.927 0.965 1 97.81 81 SER A CA 1
ATOM 616 C C . SER A 1 81 ? -18.719 2.127 1.45 1 97.81 81 SER A C 1
ATOM 618 O O . SER A 1 81 ? -19.781 1.965 2.055 1 97.81 81 SER A O 1
ATOM 620 N N . TRP A 1 82 ? -18.203 3.266 1.162 1 97.12 82 TRP A N 1
ATOM 621 C CA . TRP A 1 82 ? -18.766 4.508 1.676 1 97.12 82 TRP A CA 1
ATOM 622 C C . TRP A 1 82 ? -19.078 5.477 0.539 1 97.12 82 TRP A C 1
ATOM 624 O O . TRP A 1 82 ? -18.281 5.621 -0.396 1 97.12 82 TRP A O 1
ATOM 634 N N . ALA A 1 83 ? -20.203 6.137 0.65 1 93.12 83 ALA A N 1
ATOM 635 C CA . ALA A 1 83 ? -20.422 7.332 -0.159 1 93.12 83 ALA A CA 1
ATOM 636 C C . ALA A 1 83 ? -19.75 8.555 0.464 1 93.12 83 ALA A C 1
ATOM 638 O O . ALA A 1 83 ? -20.188 9.055 1.502 1 93.12 83 ALA A O 1
ATOM 639 N N . ALA A 1 84 ? -18.766 9.031 -0.146 1 86.94 84 ALA A N 1
ATOM 640 C CA . ALA A 1 84 ? -17.922 10.078 0.413 1 86.94 84 ALA A CA 1
ATOM 641 C C . ALA A 1 84 ? -18.719 11.336 0.722 1 86.94 84 ALA A C 1
ATOM 643 O O . ALA A 1 84 ? -18.469 12.016 1.723 1 86.94 84 ALA A O 1
ATOM 644 N N . GLU A 1 85 ? -19.703 11.586 -0.023 1 85.5 85 GLU A N 1
ATOM 645 C CA . GLU A 1 85 ? -20.438 12.844 0.081 1 85.5 85 GLU A CA 1
ATOM 646 C C . GLU A 1 85 ? -21.578 12.742 1.079 1 85.5 85 GLU A C 1
ATOM 648 O O . GLU A 1 85 ? -22.141 13.758 1.506 1 85.5 85 GLU A O 1
ATOM 653 N N . ARG A 1 86 ? -22.047 11.516 1.435 1 85.75 86 ARG A N 1
ATOM 654 C CA . ARG A 1 86 ? -23.219 11.336 2.281 1 85.75 86 ARG A CA 1
ATOM 655 C C . ARG A 1 86 ? -22.844 10.703 3.617 1 85.75 86 ARG A C 1
ATOM 657 O O . ARG A 1 86 ? -23.656 10.625 4.531 1 85.75 86 ARG A O 1
ATOM 664 N N . GLN A 1 87 ? -21.641 10.312 3.787 1 85.31 87 GLN A N 1
ATOM 665 C CA . GLN A 1 87 ? -21.156 9.641 4.988 1 85.31 87 GLN A CA 1
ATOM 666 C C . GLN A 1 87 ? -21.984 8.406 5.305 1 85.31 87 GLN A C 1
ATOM 668 O O . GLN A 1 87 ? -22.406 8.203 6.445 1 85.31 87 GLN A O 1
ATOM 673 N N . VAL A 1 88 ? -22.391 7.695 4.336 1 91 88 VAL A N 1
ATOM 674 C CA . VAL A 1 88 ? -23.188 6.492 4.566 1 91 88 VAL A CA 1
ATOM 675 C C . VAL A 1 88 ? -22.438 5.27 4.035 1 91 88 VAL A C 1
ATOM 677 O O . VAL A 1 88 ? -21.656 5.375 3.08 1 91 88 VAL A O 1
ATOM 680 N N . ILE A 1 89 ? -22.703 4.191 4.73 1 94.19 89 ILE A N 1
ATOM 681 C CA . ILE A 1 89 ? -22.219 2.902 4.254 1 94.19 89 ILE A CA 1
ATOM 682 C C . ILE A 1 89 ? -23.078 2.422 3.088 1 94.19 89 ILE A C 1
ATOM 684 O O . ILE A 1 89 ? -24.297 2.352 3.201 1 94.19 89 ILE A O 1
ATOM 688 N N . LEU A 1 90 ? -22.453 2.195 1.992 1 95.56 90 LEU A N 1
ATOM 689 C CA . LEU A 1 90 ? -23.172 1.731 0.816 1 95.56 90 LEU A CA 1
ATOM 690 C C . LEU A 1 90 ? -23.375 0.22 0.861 1 95.56 90 LEU A C 1
ATOM 692 O O . LEU A 1 90 ? -24.484 -0.272 0.611 1 95.56 90 LEU A O 1
ATOM 696 N N . HIS A 1 91 ? -22.344 -0.487 1.202 1 96.69 91 HIS A N 1
ATOM 697 C CA . HIS A 1 91 ? -22.406 -1.943 1.239 1 96.69 91 HIS A CA 1
ATOM 698 C C . HIS A 1 91 ? -21.469 -2.506 2.305 1 96.69 91 HIS A C 1
ATOM 700 O O . HIS A 1 91 ? -20.5 -1.843 2.709 1 96.69 91 HIS A O 1
ATOM 706 N N . PHE A 1 92 ? -21.781 -3.715 2.707 1 97.19 92 PHE A N 1
ATOM 707 C CA . PHE A 1 92 ? -20.938 -4.555 3.561 1 97.19 92 PHE A CA 1
ATOM 708 C C . PHE A 1 92 ? -20.406 -5.754 2.785 1 97.19 92 PHE A C 1
ATOM 710 O O . PHE A 1 92 ? -21.141 -6.359 1.996 1 97.19 92 PHE A O 1
ATOM 717 N N . PHE A 1 93 ? -19.203 -6 2.918 1 98.25 93 PHE A N 1
ATOM 718 C CA . PHE A 1 93 ? -18.562 -7.168 2.318 1 98.25 93 PHE A CA 1
ATOM 719 C C . PHE A 1 93 ? -18.094 -8.133 3.395 1 98.25 93 PHE A C 1
ATOM 721 O O . PHE A 1 93 ? -16.984 -7.973 3.936 1 98.25 93 PHE A O 1
ATOM 728 N N . LYS A 1 94 ? -18.891 -9.086 3.648 1 97.06 94 LYS A N 1
ATOM 729 C CA . LYS A 1 94 ? -18.609 -10.008 4.746 1 97.06 94 LYS A CA 1
ATOM 730 C C . LYS A 1 94 ? -18.141 -11.359 4.215 1 97.06 94 LYS A C 1
ATOM 732 O O . LYS A 1 94 ? -18.734 -11.914 3.283 1 97.06 94 LYS A O 1
ATOM 737 N N . GLY A 1 95 ? -17.078 -11.828 4.816 1 97.31 95 GLY A N 1
ATOM 738 C CA . GLY A 1 95 ? -16.594 -13.133 4.402 1 97.31 95 GLY A CA 1
ATOM 739 C C . GLY A 1 95 ? -15.234 -13.477 5 1 97.31 95 GLY A C 1
ATOM 740 O O . GLY A 1 95 ? -15.055 -14.57 5.551 1 97.31 95 GLY A O 1
ATOM 741 N N . HIS A 1 96 ? -14.32 -12.547 4.945 1 98.62 96 HIS A N 1
ATOM 742 C CA . HIS A 1 96 ? -13.023 -12.766 5.578 1 98.62 96 HIS A CA 1
ATOM 743 C C . HIS A 1 96 ? -13.164 -12.867 7.094 1 98.62 96 HIS A C 1
ATOM 745 O O . HIS A 1 96 ? -14.125 -12.352 7.668 1 98.62 96 HIS A O 1
ATOM 751 N N . THR A 1 97 ? -12.172 -13.477 7.676 1 98.19 97 THR A N 1
ATOM 752 C CA . THR A 1 97 ? -12.297 -13.703 9.109 1 98.19 97 THR A CA 1
ATOM 753 C C . THR A 1 97 ? -11.125 -13.086 9.867 1 98.19 97 THR A C 1
ATOM 755 O O . THR A 1 97 ? -11.039 -13.195 11.086 1 98.19 97 THR A O 1
ATOM 758 N N . LYS A 1 98 ? -10.203 -12.547 9.219 1 98.75 98 LYS A N 1
ATOM 759 C CA . LYS A 1 98 ? -9.039 -11.867 9.789 1 98.75 98 LYS A CA 1
ATOM 760 C C . LYS A 1 98 ? -8.758 -10.555 9.062 1 98.75 98 LYS A C 1
ATOM 762 O O . LYS A 1 98 ? -9.516 -10.156 8.18 1 98.75 98 LYS A O 1
ATOM 767 N N . THR A 1 99 ? -7.703 -9.891 9.43 1 98.81 99 THR A N 1
ATOM 768 C CA . THR A 1 99 ? -7.32 -8.578 8.93 1 98.81 99 THR A CA 1
ATOM 769 C C . THR A 1 99 ? -7.324 -8.562 7.402 1 98.81 99 THR A C 1
ATOM 771 O O . THR A 1 99 ? -6.816 -9.484 6.762 1 98.81 99 THR A O 1
ATOM 774 N N . ILE A 1 100 ? -7.945 -7.508 6.809 1 98.88 100 ILE A N 1
ATOM 775 C CA . ILE A 1 100 ? -7.816 -7.238 5.383 1 98.88 100 ILE A CA 1
ATOM 776 C C . ILE A 1 100 ? -6.438 -6.656 5.09 1 98.88 100 ILE A C 1
ATOM 778 O O . ILE A 1 100 ? -6.086 -5.59 5.602 1 98.88 100 ILE A O 1
ATOM 782 N N . SER A 1 101 ? -5.68 -7.336 4.301 1 98.62 101 SER A N 1
ATOM 783 C CA . SER A 1 101 ? -4.305 -6.918 4.055 1 98.62 101 SER A CA 1
ATOM 784 C C . SER A 1 101 ? -4.195 -6.098 2.775 1 98.62 101 SER A C 1
ATOM 786 O O . SER A 1 101 ? -3.25 -5.324 2.607 1 98.62 101 SER A O 1
ATOM 788 N N . SER A 1 102 ? -5.082 -6.277 1.88 1 98.44 102 SER A N 1
ATOM 789 C CA . SER A 1 102 ? -4.984 -5.617 0.583 1 98.44 102 SER A CA 1
ATOM 790 C C . SER A 1 102 ? -6.355 -5.484 -0.074 1 98.44 102 SER A C 1
ATOM 792 O O . SER A 1 102 ? -7.195 -6.379 0.047 1 98.44 102 SER A O 1
ATOM 794 N N . LEU A 1 103 ? -6.574 -4.383 -0.756 1 98.5 103 LEU A N 1
ATOM 795 C CA . LEU A 1 103 ? -7.738 -4.121 -1.592 1 98.5 103 LEU A CA 1
ATOM 796 C C . LEU A 1 103 ? -7.316 -3.658 -2.982 1 98.5 103 LEU A C 1
ATOM 798 O O . LEU A 1 103 ? -6.367 -2.881 -3.121 1 98.5 103 LEU A O 1
ATOM 802 N N . THR A 1 104 ? -7.992 -4.152 -3.943 1 97.5 104 THR A N 1
ATOM 803 C CA . THR A 1 104 ? -7.754 -3.715 -5.312 1 97.5 104 THR A CA 1
ATOM 804 C C . THR A 1 104 ? -9.055 -3.717 -6.113 1 97.5 104 THR A C 1
ATOM 806 O O . THR A 1 104 ? -9.805 -4.691 -6.082 1 97.5 104 THR A O 1
ATOM 809 N N . LEU A 1 105 ? -9.234 -2.617 -6.723 1 96.5 105 LEU A N 1
ATOM 810 C CA . LEU A 1 105 ? -10.391 -2.518 -7.602 1 96.5 105 LEU A CA 1
ATOM 811 C C . LEU A 1 105 ? -10.008 -2.824 -9.047 1 96.5 105 LEU A C 1
ATOM 813 O O . LEU A 1 105 ? -8.984 -2.334 -9.539 1 96.5 105 LEU A O 1
ATOM 817 N N . HIS A 1 106 ? -10.672 -3.719 -9.656 1 94.38 106 HIS A N 1
ATOM 818 C CA . HIS A 1 106 ? -10.492 -4.008 -11.07 1 94.38 106 HIS A CA 1
ATOM 819 C C . HIS A 1 106 ? -11.711 -3.572 -11.883 1 94.38 106 HIS A C 1
ATOM 821 O O . HIS A 1 106 ? -12.781 -4.188 -11.781 1 94.38 106 HIS A O 1
ATOM 827 N N . GLY A 1 107 ? -11.43 -2.584 -12.664 1 88.5 107 GLY A N 1
ATOM 828 C CA . GLY A 1 107 ? -12.578 -1.941 -13.281 1 88.5 107 GLY A CA 1
ATOM 829 C C . GLY A 1 107 ? -13.539 -1.332 -12.273 1 88.5 107 GLY A C 1
ATOM 830 O O . GLY A 1 107 ? -13.109 -0.785 -11.258 1 88.5 107 GLY A O 1
ATOM 831 N N . LYS A 1 108 ? -14.914 -1.327 -12.648 1 86.25 108 LYS A N 1
ATOM 832 C CA . LYS A 1 108 ? -15.906 -0.729 -11.766 1 86.25 108 LYS A CA 1
ATOM 833 C C . LYS A 1 108 ? -16.703 -1.803 -11.023 1 86.25 108 LYS A C 1
ATOM 835 O O . LYS A 1 108 ? -17.406 -1.506 -10.055 1 86.25 108 LYS A O 1
ATOM 840 N N . LYS A 1 109 ? -16.406 -2.996 -11.367 1 89.88 109 LYS A N 1
ATOM 841 C CA . LYS A 1 109 ? -17.391 -3.996 -10.953 1 89.88 109 LYS A CA 1
ATOM 842 C C . LYS A 1 109 ? -16.812 -4.945 -9.914 1 89.88 109 LYS A C 1
ATOM 844 O O . LYS A 1 109 ? -17.547 -5.523 -9.109 1 89.88 109 LYS A O 1
ATOM 849 N N . HIS A 1 110 ? -15.477 -5.129 -9.898 1 95.5 110 HIS A N 1
ATOM 850 C CA . HIS A 1 110 ? -14.93 -6.18 -9.047 1 95.5 110 HIS A CA 1
ATOM 851 C C . HIS A 1 110 ? -13.945 -5.613 -8.031 1 95.5 110 HIS A C 1
ATOM 853 O O . HIS A 1 110 ? -13.008 -4.902 -8.398 1 95.5 110 HIS A O 1
ATOM 859 N N . LEU A 1 111 ? -14.188 -5.91 -6.82 1 97.69 111 LEU A N 1
ATOM 860 C CA . LEU A 1 111 ? -13.281 -5.637 -5.711 1 97.69 111 LEU A CA 1
ATOM 861 C C . LEU A 1 111 ? -12.578 -6.91 -5.254 1 97.69 111 LEU A C 1
ATOM 863 O O . LEU A 1 111 ? -13.227 -7.934 -5.035 1 97.69 111 LEU A O 1
ATOM 867 N N . TYR A 1 112 ? -11.289 -6.879 -5.207 1 97.75 112 TYR A N 1
ATOM 868 C CA . TYR A 1 112 ? -10.523 -8 -4.688 1 97.75 112 TYR A CA 1
ATOM 869 C C . TYR A 1 112 ? -9.906 -7.668 -3.334 1 97.75 112 TYR A C 1
ATOM 871 O O . TYR A 1 112 ? -9.43 -6.551 -3.123 1 97.75 112 TYR A O 1
ATOM 879 N N . SER A 1 113 ? -9.953 -8.609 -2.463 1 98.69 113 SER A N 1
ATOM 880 C CA . SER A 1 113 ? -9.367 -8.43 -1.138 1 98.69 113 SER A CA 1
ATOM 881 C C . SER A 1 113 ? -8.469 -9.609 -0.77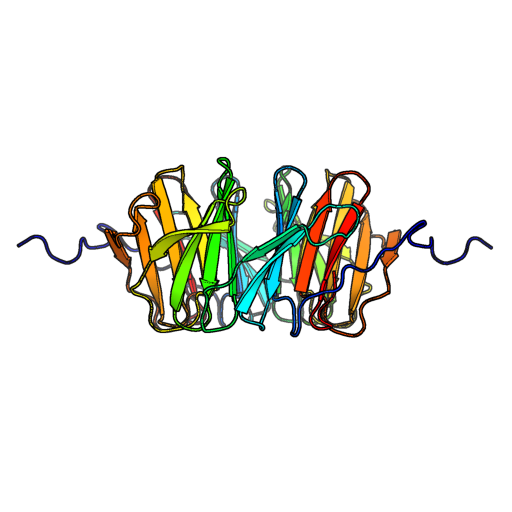5 1 98.69 113 SER A C 1
ATOM 883 O O . SER A 1 113 ? -8.758 -10.75 -1.129 1 98.69 113 SER A O 1
ATOM 885 N N . GLY A 1 114 ? -7.367 -9.305 -0.239 1 98.69 114 GLY A N 1
ATOM 886 C CA . GLY A 1 114 ? -6.527 -10.266 0.45 1 98.69 114 GLY A CA 1
ATOM 887 C C . GLY A 1 114 ? -6.586 -10.141 1.96 1 98.69 114 GLY A C 1
ATOM 888 O O . GLY A 1 114 ? -6.867 -9.062 2.488 1 98.69 114 GLY A O 1
ATOM 889 N N . SER A 1 115 ? -6.336 -11.195 2.627 1 98.81 115 SER A N 1
ATOM 890 C CA . SER A 1 115 ? -6.547 -11.195 4.07 1 98.81 115 SER A CA 1
ATOM 891 C C . SER A 1 115 ? -5.488 -12.023 4.789 1 98.81 115 SER A C 1
ATOM 893 O O . SER A 1 115 ? -4.789 -12.828 4.16 1 98.81 115 SER A O 1
ATOM 895 N N . PHE A 1 116 ? -5.426 -11.766 6.031 1 98.81 116 PHE A N 1
ATOM 896 C CA . PHE A 1 116 ? -4.59 -12.562 6.922 1 98.81 116 PHE A CA 1
ATOM 897 C C . PHE A 1 116 ? -5.172 -13.953 7.105 1 98.81 116 PHE A C 1
ATOM 899 O O . PHE A 1 116 ? -4.504 -14.852 7.629 1 98.81 116 PHE A O 1
ATOM 906 N N . ASP A 1 117 ? -6.398 -14.242 6.617 1 98.62 117 ASP A N 1
ATOM 907 C CA . ASP A 1 117 ? -6.98 -15.578 6.691 1 98.62 117 ASP A CA 1
ATOM 908 C C . ASP A 1 117 ? -6.5 -16.453 5.535 1 98.62 117 ASP A C 1
ATOM 910 O O . ASP A 1 117 ? -7.016 -17.547 5.328 1 98.62 117 ASP A O 1
ATOM 914 N N . ASN A 1 118 ? -5.602 -15.961 4.715 1 98.25 118 ASN A N 1
ATOM 915 C CA . ASN A 1 118 ? -4.859 -16.656 3.666 1 98.25 118 ASN A CA 1
ATOM 916 C C . ASN A 1 118 ? -5.637 -16.688 2.354 1 98.25 118 ASN A C 1
ATOM 918 O O . ASN A 1 118 ? -5.145 -17.188 1.345 1 98.25 118 ASN A O 1
ATOM 922 N N . ASP A 1 119 ? -6.828 -16.125 2.309 1 97.38 119 ASP A N 1
ATOM 923 C CA . ASP A 1 119 ? -7.676 -16.203 1.122 1 97.38 119 ASP A CA 1
ATOM 924 C C . ASP A 1 119 ? -7.711 -14.867 0.376 1 97.38 119 ASP A C 1
ATOM 926 O O . ASP A 1 119 ? -7.477 -13.812 0.968 1 97.38 119 ASP A O 1
ATOM 930 N N . ILE A 1 120 ? -7.941 -14.969 -0.874 1 97.62 120 ILE A N 1
ATOM 931 C CA . ILE A 1 120 ? -8.367 -13.836 -1.697 1 97.62 120 ILE A CA 1
ATOM 932 C C . ILE A 1 120 ? -9.852 -13.961 -2.021 1 97.62 120 ILE A C 1
ATOM 934 O O . ILE A 1 120 ? -10.344 -15.062 -2.275 1 97.62 120 ILE A O 1
ATOM 938 N N . ARG A 1 121 ? -10.508 -12.891 -2.008 1 97.88 121 ARG A N 1
ATOM 939 C CA . ARG A 1 121 ? -11.922 -12.906 -2.389 1 97.88 121 ARG A CA 1
ATOM 940 C C . ARG A 1 121 ? -12.219 -11.852 -3.447 1 97.88 121 ARG A C 1
ATOM 942 O O . ARG A 1 121 ? -11.68 -10.742 -3.395 1 97.88 121 ARG A O 1
ATOM 949 N N . LYS A 1 122 ? -13.031 -12.281 -4.344 1 96.94 122 LYS A N 1
ATOM 950 C CA . LYS A 1 122 ? -13.602 -11.398 -5.359 1 96.94 122 LYS A CA 1
ATOM 951 C C . LYS A 1 122 ? -15.031 -11 -5 1 96.94 122 LYS A C 1
ATOM 953 O O . LYS A 1 122 ? -15.867 -11.859 -4.707 1 96.94 122 LYS A O 1
ATOM 958 N N . TRP A 1 123 ? -15.281 -9.711 -5.078 1 98.12 123 TRP A N 1
ATOM 959 C CA . TRP A 1 123 ? -16.594 -9.195 -4.691 1 98.12 123 TRP A CA 1
ATOM 960 C C . TRP A 1 123 ? -17.25 -8.438 -5.84 1 98.12 123 TRP A C 1
ATOM 962 O O . TRP A 1 123 ? -16.562 -7.773 -6.621 1 98.12 123 TRP A O 1
ATOM 972 N N . ASP A 1 124 ? -18.578 -8.547 -5.863 1 97.62 124 ASP A N 1
ATOM 973 C CA . ASP A 1 124 ? -19.328 -7.562 -6.637 1 97.62 124 ASP A CA 1
ATOM 974 C C . ASP A 1 124 ? -19.328 -6.199 -5.941 1 97.62 124 ASP A C 1
ATOM 976 O O . ASP A 1 124 ? -19.906 -6.047 -4.867 1 97.62 124 ASP A O 1
ATOM 980 N N . ALA A 1 125 ? -18.688 -5.219 -6.523 1 96.75 125 ALA A N 1
ATOM 981 C CA . ALA A 1 125 ? -18.484 -3.918 -5.891 1 96.75 125 ALA A CA 1
ATOM 982 C C . ALA A 1 125 ? -19.812 -3.189 -5.691 1 96.75 125 ALA A C 1
ATOM 984 O O . ALA A 1 125 ? -19.906 -2.303 -4.84 1 96.75 125 ALA A O 1
ATOM 985 N N . GLU A 1 126 ? -20.828 -3.51 -6.371 1 93.38 126 GLU A N 1
ATOM 986 C CA . GLU A 1 126 ? -22.109 -2.807 -6.34 1 93.38 126 GLU A CA 1
ATOM 987 C C . GLU A 1 126 ? -23.062 -3.451 -5.34 1 93.38 126 GLU A C 1
ATOM 989 O O . GLU A 1 126 ? -23.984 -2.795 -4.836 1 93.38 126 GLU A O 1
ATOM 994 N N . THR A 1 127 ? -22.875 -4.727 -5.121 1 95.69 127 THR A N 1
ATOM 995 C CA . THR A 1 127 ? -23.844 -5.395 -4.27 1 95.69 127 THR A CA 1
ATOM 996 C C . THR A 1 127 ? -23.219 -5.836 -2.957 1 95.69 127 THR A C 1
ATOM 998 O O . THR A 1 127 ? -23.906 -6.102 -1.979 1 95.69 127 THR A O 1
ATOM 1001 N N . GLY A 1 128 ? -21.906 -6.023 -3.016 1 97.12 128 GLY A N 1
ATOM 1002 C CA . GLY A 1 128 ? -21.203 -6.5 -1.831 1 97.12 128 GLY A CA 1
ATOM 1003 C C . GLY A 1 128 ? -21.156 -8.016 -1.739 1 97.12 128 GLY A C 1
ATOM 1004 O O . GLY A 1 128 ? -20.609 -8.562 -0.781 1 97.12 128 GLY A O 1
ATOM 1005 N N . GLU A 1 129 ? -21.656 -8.656 -2.736 1 97.5 129 GLU A N 1
ATOM 1006 C CA . GLU A 1 129 ? -21.703 -10.117 -2.721 1 97.5 129 GLU A CA 1
ATOM 1007 C C . GLU A 1 129 ? -20.328 -10.711 -3.053 1 97.5 129 GLU A C 1
ATOM 1009 O O . GLU A 1 129 ? -19.641 -10.227 -3.957 1 97.5 129 GLU A O 1
ATOM 1014 N N . CYS A 1 130 ? -19.984 -11.734 -2.316 1 97.69 130 CYS A N 1
ATOM 1015 C CA . CYS A 1 130 ? -18.766 -12.461 -2.643 1 97.69 130 CYS A CA 1
ATOM 1016 C C . CYS A 1 130 ? -18.969 -13.359 -3.857 1 97.69 130 CYS A C 1
ATOM 1018 O O . CYS A 1 130 ? -19.812 -14.258 -3.832 1 97.69 130 CYS A O 1
ATOM 1020 N N . LEU A 1 131 ? -18.266 -13.141 -4.852 1 96.38 131 LEU A N 1
ATOM 1021 C CA . LEU A 1 131 ? -18.438 -13.867 -6.105 1 96.38 131 LEU A CA 1
ATOM 1022 C C . LEU A 1 131 ? -17.562 -15.109 -6.145 1 96.38 131 LEU A C 1
ATOM 1024 O O . LEU A 1 131 ? -17.922 -16.109 -6.762 1 96.38 131 LEU A O 1
ATOM 1028 N N . GLN A 1 132 ? -16.422 -15.039 -5.582 1 95.12 132 GLN A N 1
ATOM 1029 C CA . GLN A 1 132 ? -15.453 -16.125 -5.633 1 95.12 132 GLN A CA 1
ATOM 1030 C C . GLN A 1 132 ? -14.445 -16.031 -4.488 1 95.12 132 GLN A C 1
ATOM 1032 O O . GLN A 1 132 ? -14.078 -14.93 -4.074 1 95.12 132 GLN A O 1
ATOM 1037 N N . THR A 1 133 ? -14.023 -17.125 -3.963 1 96.25 133 THR A N 1
ATOM 1038 C CA . THR A 1 133 ? -12.922 -17.219 -3.014 1 96.25 133 THR A CA 1
ATOM 1039 C C . THR A 1 133 ? -11.766 -18.016 -3.611 1 96.25 133 THR A C 1
ATOM 1041 O O . THR A 1 133 ? -11.969 -19.094 -4.164 1 96.25 133 THR A O 1
ATOM 1044 N N . PHE A 1 134 ? -10.586 -17.453 -3.586 1 94.44 134 PHE A N 1
ATOM 1045 C CA . PHE A 1 134 ? -9.383 -18.109 -4.07 1 94.44 134 PHE A CA 1
ATOM 1046 C C . PHE A 1 134 ? -8.531 -18.609 -2.906 1 94.44 13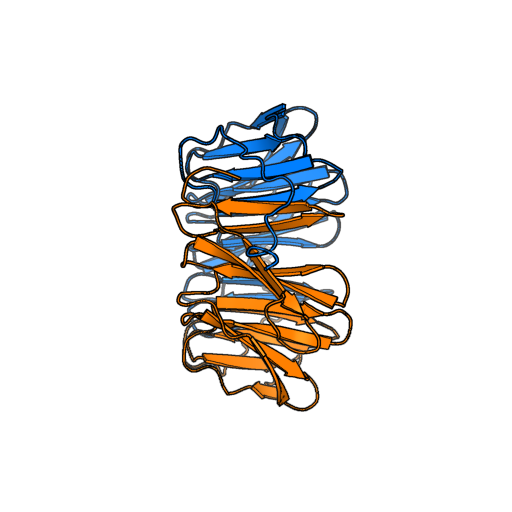4 PHE A C 1
ATOM 1048 O O . PHE A 1 134 ? -8.062 -17.812 -2.092 1 94.44 134 PHE A O 1
ATOM 1055 N N . ARG A 1 135 ? -8.32 -19.891 -2.965 1 94.12 135 ARG A N 1
ATOM 1056 C CA . ARG A 1 135 ? -7.539 -20.531 -1.916 1 94.12 135 ARG A CA 1
ATOM 1057 C C . ARG A 1 135 ? -6.262 -21.156 -2.484 1 94.12 135 ARG A C 1
ATOM 1059 O O . ARG A 1 135 ? -6.258 -21.656 -3.609 1 94.12 135 ARG A O 1
ATOM 1066 N N . GLY A 1 136 ? -5.219 -20.953 -1.797 1 93.44 136 GLY A N 1
ATOM 1067 C CA . GLY A 1 136 ? -3.961 -21.531 -2.238 1 93.44 136 GLY A CA 1
ATOM 1068 C C . GLY A 1 136 ? -2.795 -21.188 -1.332 1 93.44 136 GLY A C 1
ATOM 1069 O O . GLY A 1 136 ? -1.95 -22.031 -1.045 1 93.44 136 GLY A O 1
ATOM 1070 N N . HIS A 1 137 ? -2.805 -20 -0.865 1 96.62 137 HIS A N 1
ATOM 1071 C CA . HIS A 1 137 ? -1.735 -19.578 0.036 1 96.62 137 HIS A CA 1
ATOM 1072 C C . HIS A 1 137 ? -1.839 -20.297 1.379 1 96.62 137 HIS A C 1
ATOM 1074 O O . HIS A 1 137 ? -2.941 -20.562 1.859 1 96.62 137 HIS A O 1
ATOM 1080 N N . THR A 1 138 ? -0.76 -20.562 1.973 1 97.88 138 THR A N 1
ATOM 1081 C CA . THR A 1 138 ? -0.729 -21.25 3.26 1 97.88 138 THR A CA 1
ATOM 1082 C C . THR A 1 138 ? -0.35 -20.281 4.379 1 97.88 138 THR A C 1
ATOM 1084 O O . THR A 1 138 ? -0.12 -20.703 5.516 1 97.88 138 THR A O 1
ATOM 1087 N N . ASP A 1 139 ? -0.173 -19.047 4.141 1 98.56 139 ASP A N 1
ATOM 1088 C CA . ASP A 1 139 ? 0.069 -17.938 5.051 1 98.56 139 ASP A CA 1
ATOM 1089 C C . ASP A 1 139 ? -0.586 -16.656 4.543 1 98.56 139 ASP A C 1
ATOM 1091 O O . ASP A 1 139 ? -1.207 -16.656 3.477 1 98.56 139 ASP A O 1
ATOM 1095 N N . ILE A 1 140 ? -0.48 -15.617 5.312 1 98.69 140 ILE A N 1
ATOM 1096 C CA . ILE A 1 140 ? -1.242 -14.398 5.07 1 98.69 140 ILE A CA 1
ATOM 1097 C C . ILE A 1 140 ? -0.956 -13.883 3.66 1 98.69 140 ILE A C 1
ATOM 1099 O O . ILE A 1 140 ? 0.169 -14 3.168 1 98.69 140 ILE A O 1
ATOM 1103 N N . VAL A 1 141 ? -1.942 -13.367 2.961 1 98.69 141 VAL A N 1
ATOM 1104 C CA . VAL A 1 141 ? -1.799 -12.656 1.693 1 98.69 141 VAL A CA 1
ATOM 1105 C C . VAL A 1 141 ? -1.201 -11.273 1.939 1 98.69 141 VAL A C 1
ATOM 1107 O O . VAL A 1 141 ? -1.678 -10.523 2.799 1 98.69 141 VAL A O 1
ATOM 1110 N N . THR A 1 142 ? -0.137 -10.875 1.213 1 98.56 142 THR A N 1
ATOM 1111 C CA . THR A 1 142 ? 0.555 -9.617 1.489 1 98.56 142 THR A CA 1
ATOM 1112 C C . THR A 1 142 ? 0.331 -8.617 0.359 1 98.56 142 THR A C 1
ATOM 1114 O O . THR A 1 142 ? 0.668 -7.441 0.491 1 98.56 142 THR A O 1
ATOM 1117 N N . GLY A 1 143 ? -0.188 -9.047 -0.735 1 98.19 143 GLY A N 1
ATOM 1118 C CA . GLY A 1 143 ? -0.445 -8.148 -1.852 1 98.19 143 GLY A CA 1
ATOM 1119 C C . GLY A 1 143 ? -1.283 -8.789 -2.945 1 98.19 143 GLY A C 1
ATOM 1120 O O . GLY A 1 143 ? -1.358 -10.016 -3.043 1 98.19 143 GLY A O 1
ATOM 1121 N N . ILE A 1 144 ? -1.906 -7.969 -3.758 1 97.81 144 ILE A N 1
ATOM 1122 C CA . ILE A 1 144 ? -2.711 -8.383 -4.902 1 97.81 144 ILE A CA 1
ATOM 1123 C C . ILE A 1 144 ? -2.447 -7.449 -6.082 1 97.81 144 ILE A C 1
ATOM 1125 O O . ILE A 1 144 ? -2.359 -6.23 -5.91 1 97.81 144 ILE A O 1
ATOM 1129 N N . ALA A 1 145 ? -2.223 -8 -7.176 1 96 145 ALA A N 1
ATOM 1130 C CA . ALA A 1 145 ? -2.186 -7.293 -8.453 1 96 145 ALA A CA 1
ATOM 1131 C C . ALA A 1 145 ? -3.105 -7.953 -9.477 1 96 145 ALA A C 1
ATOM 1133 O O . ALA A 1 145 ? -3.094 -9.172 -9.633 1 96 145 ALA A O 1
ATOM 1134 N N . VAL A 1 146 ? -3.932 -7.129 -10.07 1 94.44 146 VAL A N 1
ATOM 1135 C CA . VAL A 1 146 ? -4.875 -7.676 -11.047 1 94.44 146 VAL A CA 1
ATOM 1136 C C . VAL A 1 146 ? -4.594 -7.086 -12.43 1 94.44 146 VAL A C 1
ATOM 1138 O O . VAL A 1 146 ? -4.449 -5.871 -12.57 1 94.44 146 VAL A O 1
ATOM 1141 N N . LYS A 1 147 ? -4.457 -7.898 -13.328 1 90 147 LYS A N 1
ATOM 1142 C CA . LYS A 1 147 ? -4.27 -7.488 -14.719 1 90 147 LYS A CA 1
ATOM 1143 C C . LYS A 1 147 ? -4.977 -8.445 -15.672 1 90 147 LYS A C 1
ATOM 1145 O O . LYS A 1 147 ? -4.805 -9.656 -15.586 1 90 147 LYS A O 1
ATOM 1150 N N . ASN A 1 148 ? -5.77 -7.82 -16.547 1 84.5 148 ASN A N 1
ATOM 1151 C CA . ASN A 1 148 ? -6.555 -8.594 -17.5 1 84.5 148 ASN A CA 1
ATOM 1152 C C . ASN A 1 148 ? -7.375 -9.68 -16.812 1 84.5 148 ASN A C 1
ATOM 1154 O O . ASN A 1 148 ? -8.164 -9.375 -15.906 1 84.5 148 ASN A O 1
ATOM 1158 N N . ASP A 1 149 ? -7.195 -10.938 -17.078 1 83.5 149 ASP A N 1
ATOM 1159 C CA . ASP A 1 149 ? -8.031 -11.984 -16.5 1 83.5 149 ASP A CA 1
ATOM 1160 C C . ASP A 1 149 ? -7.277 -12.75 -15.414 1 83.5 149 ASP A C 1
ATOM 1162 O O . ASP A 1 149 ? -7.688 -13.844 -15.016 1 83.5 149 ASP A O 1
ATOM 1166 N N . TYR A 1 150 ? -6.188 -12.078 -14.93 1 90.56 150 TYR A N 1
ATOM 1167 C CA . TYR A 1 150 ? -5.391 -12.781 -13.93 1 90.56 150 TYR A CA 1
ATOM 1168 C C . TYR A 1 150 ? -5.309 -11.984 -12.641 1 90.56 150 TYR A C 1
ATOM 1170 O O . TYR A 1 150 ? -5.191 -10.758 -12.664 1 90.56 150 TYR A O 1
ATOM 1178 N N . ILE A 1 151 ? -5.363 -12.695 -11.555 1 94.12 151 ILE A N 1
ATOM 1179 C CA . ILE A 1 151 ? -5.066 -12.172 -10.227 1 94.12 151 ILE A CA 1
ATOM 1180 C C . ILE A 1 151 ? -3.744 -12.75 -9.727 1 94.12 151 ILE A C 1
ATOM 1182 O O . ILE A 1 151 ? -3.572 -13.969 -9.68 1 94.12 151 ILE A O 1
ATOM 1186 N N . TYR A 1 152 ? -2.83 -11.883 -9.523 1 96.19 152 TYR A N 1
ATOM 1187 C CA . TYR A 1 152 ? -1.583 -12.273 -8.867 1 96.19 152 TYR A CA 1
ATOM 1188 C C . TYR A 1 152 ? -1.597 -11.883 -7.395 1 96.19 152 TYR A C 1
ATOM 1190 O O . TYR A 1 152 ? -1.94 -10.75 -7.047 1 96.19 152 TYR A O 1
ATOM 1198 N N . SER A 1 153 ? -1.317 -12.789 -6.543 1 97.56 153 SER A N 1
ATOM 1199 C CA . SER A 1 153 ? -1.26 -12.516 -5.113 1 97.56 153 SER A CA 1
ATOM 1200 C C . SER A 1 153 ? 0.071 -12.961 -4.516 1 97.56 153 SER A C 1
ATOM 1202 O O . SER A 1 153 ? 0.638 -13.977 -4.941 1 97.56 153 SER A O 1
ATOM 1204 N N . SER A 1 154 ? 0.562 -12.203 -3.633 1 98.5 154 SER A N 1
ATOM 1205 C CA . SER A 1 154 ? 1.761 -12.57 -2.885 1 98.5 154 SER A CA 1
ATOM 1206 C C . SER A 1 154 ? 1.42 -12.961 -1.451 1 98.5 154 SER A C 1
ATOM 1208 O O . SER A 1 154 ? 0.365 -12.594 -0.934 1 98.5 154 SER A O 1
ATOM 1210 N N . SER A 1 155 ? 2.324 -13.656 -0.859 1 98.69 155 SER A N 1
ATOM 1211 C CA . SER A 1 155 ? 2.039 -14.172 0.478 1 98.69 155 SER A CA 1
ATOM 1212 C C . SER A 1 155 ? 3.312 -14.281 1.311 1 98.69 155 SER A C 1
ATOM 1214 O O . SER A 1 155 ? 4.418 -14.273 0.768 1 98.69 155 SER A O 1
ATOM 1216 N N . ALA A 1 156 ? 3.066 -14.367 2.566 1 98.69 156 ALA A N 1
ATOM 1217 C CA . ALA A 1 156 ? 4.152 -14.672 3.496 1 98.69 156 ALA A CA 1
ATOM 1218 C C . ALA A 1 156 ? 4.629 -16.109 3.332 1 98.69 156 ALA A C 1
ATOM 1220 O O . ALA A 1 156 ? 5.68 -16.484 3.863 1 98.69 156 ALA A O 1
ATOM 1221 N N . ASP A 1 157 ? 3.963 -16.938 2.57 1 98.5 157 ASP A N 1
ATOM 1222 C CA . ASP A 1 157 ? 4.363 -18.328 2.338 1 98.5 157 ASP A CA 1
ATOM 1223 C C . ASP A 1 157 ? 5.434 -18.422 1.252 1 98.5 157 ASP A C 1
ATOM 1225 O O . ASP A 1 157 ? 5.777 -19.516 0.799 1 98.5 157 ASP A O 1
ATOM 1229 N N . LYS A 1 158 ? 5.883 -17.312 0.741 1 98.25 158 LYS A N 1
ATOM 1230 C CA . LYS A 1 158 ? 7.031 -17.172 -0.149 1 98.25 158 LYS A CA 1
ATOM 1231 C C . LYS A 1 158 ? 6.629 -17.391 -1.604 1 98.25 158 LYS A C 1
ATOM 1233 O O . LYS A 1 158 ? 7.488 -17.516 -2.48 1 98.25 158 LYS A O 1
ATOM 1238 N N . THR A 1 159 ? 5.305 -17.391 -1.873 1 97.31 159 THR A N 1
ATOM 1239 C CA . THR A 1 159 ? 4.895 -17.656 -3.246 1 97.31 159 THR A CA 1
ATOM 1240 C C . THR A 1 159 ? 4.031 -16.516 -3.781 1 97.31 159 THR A C 1
ATOM 1242 O O . THR A 1 159 ? 3.498 -15.719 -3.006 1 97.31 159 THR A O 1
ATOM 1245 N N . ILE A 1 160 ? 4.027 -16.422 -5.07 1 97.44 160 ILE A N 1
ATOM 1246 C CA . ILE A 1 160 ? 3 -15.68 -5.789 1 97.44 160 ILE A CA 1
ATOM 1247 C C . ILE A 1 160 ? 1.981 -16.641 -6.387 1 97.44 160 ILE A C 1
ATOM 1249 O O . ILE A 1 160 ? 2.354 -17.656 -6.996 1 97.44 160 ILE A O 1
ATOM 1253 N N . SER B 1 1 ? -24.094 -29.203 -9.969 1 26.73 1 SER B N 1
ATOM 1254 C CA . SER B 1 1 ? -23.953 -28.375 -8.781 1 26.73 1 SER B CA 1
ATOM 1255 C C . SER B 1 1 ? -22.641 -27.594 -8.797 1 26.73 1 SER B C 1
ATOM 1257 O O . SER B 1 1 ? -21.562 -28.203 -8.789 1 26.73 1 SER B O 1
ATOM 1259 N N . THR B 1 2 ? -22.391 -26.469 -9.461 1 31.97 2 THR B N 1
ATOM 1260 C CA . THR B 1 2 ? -21.172 -25.938 -10.086 1 31.97 2 THR B CA 1
ATOM 1261 C C . THR B 1 2 ? -20.141 -25.562 -9.031 1 31.97 2 THR B C 1
ATOM 1263 O O . THR B 1 2 ? -20.438 -24.812 -8.102 1 31.97 2 THR B O 1
ATOM 1266 N N . THR B 1 3 ? -19.203 -26.438 -8.57 1 35.12 3 THR B N 1
ATOM 1267 C CA . THR B 1 3 ? -18.203 -26.484 -7.512 1 35.12 3 THR B CA 1
ATOM 1268 C C . THR B 1 3 ? -17.594 -25.109 -7.293 1 35.12 3 THR B C 1
ATOM 1270 O O . THR B 1 3 ? -17.641 -24.25 -8.172 1 35.12 3 THR B O 1
ATOM 1273 N N . PRO B 1 4 ? -17.312 -24.594 -6.047 1 39.41 4 PRO B N 1
ATOM 1274 C CA . PRO B 1 4 ? -16.641 -23.312 -5.867 1 39.41 4 PRO B CA 1
ATOM 1275 C C . PRO B 1 4 ? -15.773 -22.922 -7.07 1 39.41 4 PRO B C 1
ATOM 1277 O O . PRO B 1 4 ? -15.039 -23.766 -7.602 1 39.41 4 PRO B O 1
ATOM 1280 N N . ASP B 1 5 ? -16.172 -22.062 -8.039 1 39.34 5 ASP B N 1
ATOM 1281 C CA . ASP B 1 5 ? -15.617 -21.828 -9.367 1 39.34 5 ASP B CA 1
ATOM 1282 C C . ASP B 1 5 ? -14.094 -21.797 -9.32 1 39.34 5 ASP B C 1
ATOM 1284 O O . ASP B 1 5 ? -13.508 -20.969 -8.609 1 39.34 5 ASP B O 1
ATOM 1288 N N . GLU B 1 6 ? -13.375 -22.906 -9.281 1 42.44 6 GLU B N 1
ATOM 1289 C CA . GLU B 1 6 ? -11.977 -23.297 -9.438 1 42.44 6 GLU B CA 1
ATOM 1290 C C . GLU B 1 6 ? -11.195 -22.234 -10.203 1 42.44 6 GLU B C 1
ATOM 1292 O O . GLU B 1 6 ? -11.711 -21.641 -11.156 1 42.44 6 GLU B O 1
ATOM 1297 N N . LEU B 1 7 ? -10.484 -21.406 -9.469 1 49.28 7 LEU B N 1
ATOM 1298 C CA . LEU B 1 7 ? -9.523 -20.75 -10.344 1 49.28 7 LEU B CA 1
ATOM 1299 C C . LEU B 1 7 ? -9.289 -21.562 -11.609 1 49.28 7 LEU B C 1
ATOM 1301 O O . LEU B 1 7 ? -8.984 -22.766 -11.523 1 49.28 7 LEU B O 1
ATOM 1305 N N . GLU B 1 8 ? -10.07 -21.562 -12.672 1 54.12 8 GLU B N 1
ATOM 1306 C CA . GLU B 1 8 ? -9.836 -22.5 -13.766 1 54.12 8 GLU B CA 1
ATOM 1307 C C . GLU B 1 8 ? -8.367 -22.922 -13.836 1 54.12 8 GLU B C 1
ATOM 1309 O O . GLU B 1 8 ? -8.055 -24.094 -14.016 1 54.12 8 GLU B O 1
ATOM 1314 N N . SER B 1 9 ? -7.367 -21.938 -13.844 1 65.69 9 SER B N 1
ATOM 1315 C CA . SER B 1 9 ? -5.953 -22.312 -13.891 1 65.69 9 SER B CA 1
ATOM 1316 C C . SER B 1 9 ? -5.137 -21.469 -12.914 1 65.69 9 SER B C 1
ATOM 1318 O O . SER B 1 9 ? -5.301 -20.25 -12.844 1 65.69 9 SER B O 1
ATOM 1320 N N . SER B 1 10 ? -4.809 -22.062 -11.672 1 82.12 10 SER B N 1
ATOM 1321 C CA . SER B 1 10 ? -3.896 -21.422 -10.734 1 82.12 10 SER B CA 1
ATOM 1322 C C . SER B 1 10 ? -2.465 -21.906 -10.93 1 82.12 10 SER B C 1
ATOM 1324 O O . SER B 1 10 ? -2.242 -23.062 -11.312 1 82.12 10 SER B O 1
ATOM 1326 N N . LYS B 1 11 ? -1.554 -21.031 -11.016 1 90.38 11 LYS B N 1
ATOM 1327 C CA . LYS B 1 11 ? -0.122 -21.312 -11.07 1 90.38 11 LYS B CA 1
ATOM 1328 C C . LYS B 1 11 ? 0.609 -20.688 -9.883 1 90.38 11 LYS B C 1
ATOM 1330 O O . LYS B 1 11 ? 0.248 -19.609 -9.43 1 90.38 11 LYS B O 1
ATOM 1335 N N . GLU B 1 12 ? 1.576 -21.375 -9.414 1 94.81 12 GLU B N 1
ATOM 1336 C CA . GLU B 1 12 ? 2.398 -20.891 -8.312 1 94.81 12 GLU B CA 1
ATOM 1337 C C . GLU B 1 12 ? 3.766 -20.422 -8.812 1 94.81 12 GLU B C 1
ATOM 1339 O O . GLU B 1 12 ? 4.43 -21.125 -9.57 1 94.81 12 GLU B O 1
ATOM 1344 N N . PHE B 1 13 ? 4.137 -19.25 -8.523 1 96.81 13 PHE B N 1
ATOM 1345 C CA . PHE B 1 13 ? 5.48 -18.75 -8.766 1 96.81 13 PHE B CA 1
ATOM 1346 C C . PHE B 1 13 ? 6.367 -18.969 -7.539 1 96.81 13 PHE B C 1
ATOM 1348 O O . PHE B 1 13 ? 6.074 -18.453 -6.457 1 96.81 13 PHE B O 1
ATOM 1355 N N . THR B 1 14 ? 7.445 -19.672 -7.699 1 97.06 14 THR B N 1
ATOM 1356 C CA . THR B 1 14 ? 8.328 -20.016 -6.59 1 97.06 14 THR B CA 1
ATOM 1357 C C . THR B 1 14 ? 9.742 -19.516 -6.852 1 97.06 14 THR B C 1
ATOM 1359 O O . THR B 1 14 ? 10.195 -19.469 -7.996 1 97.06 14 THR B O 1
ATOM 1362 N N . GLY B 1 15 ? 10.359 -19.094 -5.781 1 97.12 15 GLY B N 1
ATOM 1363 C CA . GLY B 1 15 ? 11.727 -18.625 -5.914 1 97.12 15 GLY B CA 1
ATOM 1364 C C . GLY B 1 15 ? 12.227 -17.875 -4.695 1 97.12 15 GLY B C 1
ATOM 1365 O O . GLY B 1 15 ? 13.367 -18.047 -4.27 1 97.12 15 GLY B O 1
ATOM 1366 N N . HIS B 1 16 ? 11.406 -17.062 -4.102 1 98.25 16 HIS B N 1
ATOM 1367 C CA . HIS B 1 16 ? 11.797 -16.344 -2.898 1 98.25 16 HIS B CA 1
ATOM 1368 C C . HIS B 1 16 ? 12.086 -17.297 -1.744 1 98.25 16 HIS B C 1
ATOM 1370 O O . HIS B 1 16 ? 11.406 -18.312 -1.596 1 98.25 16 HIS B O 1
ATOM 1376 N N . ALA B 1 17 ? 12.992 -16.906 -0.919 1 98.31 17 ALA B N 1
ATOM 1377 C CA . ALA B 1 17 ? 13.391 -17.75 0.206 1 98.31 17 ALA B CA 1
ATOM 1378 C C . ALA B 1 17 ? 12.648 -17.359 1.479 1 98.31 17 ALA B C 1
ATOM 1380 O O . ALA B 1 17 ? 12.664 -18.094 2.471 1 98.31 17 ALA B O 1
ATOM 1381 N N . LYS B 1 18 ? 12.078 -16.234 1.514 1 98.75 18 LYS B N 1
ATOM 1382 C CA . LYS B 1 18 ? 11.312 -15.719 2.646 1 98.75 18 LYS B CA 1
ATOM 1383 C C . LYS B 1 18 ? 10.039 -15.031 2.178 1 98.75 18 LYS B C 1
ATOM 1385 O O . LYS B 1 18 ? 9.719 -15.031 0.986 1 98.75 18 LYS B O 1
ATOM 1390 N N . SER B 1 19 ? 9.266 -14.508 3.109 1 98.69 19 SER B N 1
ATOM 1391 C CA . SER B 1 19 ? 7.98 -13.859 2.867 1 98.69 19 SER B CA 1
ATOM 1392 C C . SER B 1 19 ? 8.094 -12.789 1.785 1 98.69 19 SER B C 1
ATOM 1394 O O . SER B 1 19 ? 9.078 -12.047 1.743 1 98.69 19 SER B O 1
ATOM 1396 N N . ILE B 1 20 ? 7.098 -12.703 0.912 1 98.88 20 ILE B N 1
ATOM 1397 C CA . ILE B 1 20 ? 7 -11.625 -0.062 1 98.88 20 ILE B CA 1
ATOM 1398 C C . ILE B 1 20 ? 6.262 -10.438 0.557 1 98.88 20 ILE B C 1
ATOM 1400 O O . ILE B 1 20 ? 5.168 -10.594 1.101 1 98.88 20 ILE B O 1
ATOM 1404 N N . SER B 1 21 ? 6.82 -9.234 0.422 1 98.44 21 SER B N 1
ATOM 1405 C CA . SER B 1 21 ? 6.289 -8.07 1.129 1 98.44 21 SER B CA 1
ATOM 1406 C C . SER B 1 21 ? 5.645 -7.086 0.162 1 98.44 21 SER B C 1
ATOM 1408 O O . SER B 1 21 ? 4.82 -6.266 0.565 1 98.44 21 SER B O 1
ATOM 1410 N N . THR B 1 22 ? 6.031 -7.098 -1.026 1 98.25 22 THR B N 1
ATOM 1411 C CA . THR B 1 22 ? 5.516 -6.168 -2.021 1 98.25 22 THR B CA 1
ATOM 1412 C C . THR B 1 22 ? 5.293 -6.871 -3.357 1 98.25 22 THR B C 1
ATOM 1414 O O . THR B 1 22 ? 6.008 -7.812 -3.695 1 98.25 22 THR B O 1
ATOM 1417 N N . LEU B 1 23 ? 4.34 -6.453 -4.082 1 98.19 23 LEU B N 1
ATOM 1418 C CA . LEU B 1 23 ? 3.977 -7.004 -5.379 1 98.19 23 LEU B CA 1
ATOM 1419 C C . LEU B 1 23 ? 3.432 -5.918 -6.301 1 98.19 23 LEU B C 1
ATOM 1421 O O . LEU B 1 23 ? 2.57 -5.133 -5.898 1 98.19 23 LEU B O 1
ATOM 1425 N N . GLN B 1 24 ? 3.959 -5.879 -7.457 1 96.69 24 GLN B N 1
ATOM 1426 C CA . GLN B 1 24 ? 3.469 -4.91 -8.438 1 96.69 24 GLN B CA 1
ATOM 1427 C C . GLN B 1 24 ? 3.52 -5.48 -9.852 1 96.69 24 GLN B C 1
ATOM 1429 O O . GLN B 1 24 ? 4.426 -6.25 -10.18 1 96.69 24 GLN B O 1
ATOM 1434 N N . TYR B 1 25 ? 2.541 -5.105 -10.633 1 95.25 25 TYR B N 1
ATOM 1435 C CA . TYR B 1 25 ? 2.549 -5.375 -12.062 1 95.25 25 TYR B CA 1
ATOM 1436 C C . TYR B 1 25 ? 2.928 -4.125 -12.852 1 95.25 25 TYR B C 1
ATOM 1438 O O . TYR B 1 25 ? 2.373 -3.049 -12.617 1 95.25 25 TYR B O 1
ATOM 1446 N N . PHE B 1 26 ? 3.881 -4.281 -13.742 1 93.94 26 PHE B N 1
ATOM 1447 C CA . PHE B 1 26 ? 4.301 -3.152 -14.562 1 93.94 26 PHE B CA 1
ATOM 1448 C C . PHE B 1 26 ? 4.809 -3.625 -15.922 1 93.94 26 PHE B C 1
ATOM 1450 O O . PHE B 1 26 ? 5.684 -4.492 -15.992 1 93.94 26 PHE B O 1
ATOM 1457 N N . ASN B 1 27 ? 4.266 -3.109 -16.969 1 91.69 27 ASN B N 1
ATOM 1458 C CA . ASN B 1 27 ? 4.688 -3.324 -18.344 1 91.69 27 ASN B CA 1
ATOM 1459 C C . ASN B 1 27 ? 4.852 -4.809 -18.656 1 91.69 27 ASN B C 1
ATOM 1461 O O . ASN B 1 27 ? 5.887 -5.227 -19.188 1 91.69 27 ASN B O 1
ATOM 1465 N N . GLY B 1 28 ? 3.916 -5.547 -18.266 1 93.12 28 GLY B N 1
ATOM 1466 C CA . GLY B 1 28 ? 3.857 -6.941 -18.672 1 93.12 28 GLY B CA 1
ATOM 1467 C C . GLY B 1 28 ? 4.648 -7.859 -17.75 1 93.12 28 GLY B C 1
ATOM 1468 O O . GLY B 1 28 ? 4.785 -9.055 -18.031 1 93.12 28 GLY B O 1
ATOM 1469 N N . LYS B 1 29 ? 5.195 -7.273 -16.719 1 95.31 29 LYS B N 1
ATOM 1470 C CA . LYS B 1 29 ? 5.977 -8.07 -15.781 1 95.31 29 LYS B CA 1
ATOM 1471 C C . LYS B 1 29 ? 5.461 -7.895 -14.352 1 95.31 29 LYS B C 1
ATOM 1473 O O . LYS B 1 29 ? 4.809 -6.895 -14.039 1 95.31 29 LYS B O 1
ATOM 1478 N N . LEU B 1 30 ? 5.75 -8.898 -13.586 1 96.5 30 LEU B N 1
ATOM 1479 C CA . LEU B 1 30 ? 5.48 -8.836 -12.156 1 96.5 30 LEU B CA 1
ATOM 1480 C C . LEU B 1 30 ? 6.77 -8.625 -11.367 1 96.5 30 LEU B C 1
ATOM 1482 O O . LEU B 1 30 ? 7.797 -9.234 -11.68 1 96.5 30 LEU B O 1
ATOM 1486 N N . TYR B 1 31 ? 6.711 -7.77 -10.414 1 97.5 31 TYR B N 1
ATOM 1487 C CA . TYR B 1 31 ? 7.836 -7.52 -9.523 1 97.5 31 TYR B CA 1
ATOM 1488 C C . TYR B 1 31 ? 7.465 -7.824 -8.078 1 97.5 31 TYR B C 1
ATOM 1490 O O . TYR B 1 31 ? 6.434 -7.355 -7.582 1 97.5 31 TYR B O 1
ATOM 1498 N N . SER B 1 32 ? 8.227 -8.586 -7.41 1 98.56 32 SER B N 1
ATOM 1499 C CA . SER B 1 32 ? 7.977 -8.93 -6.016 1 98.56 32 SER B CA 1
ATOM 1500 C C . SER B 1 32 ? 9.195 -8.633 -5.148 1 98.56 32 SER B C 1
ATOM 1502 O O . SER B 1 32 ? 10.32 -8.984 -5.512 1 98.56 32 SER B O 1
ATOM 1504 N N . GLY B 1 33 ? 9.008 -7.93 -4.113 1 98.69 33 GLY B N 1
ATOM 1505 C CA . GLY B 1 33 ? 10.008 -7.727 -3.076 1 98.69 33 GLY B CA 1
ATOM 1506 C C . GLY B 1 33 ? 9.805 -8.609 -1.863 1 98.69 33 GLY B C 1
ATOM 1507 O O . GLY B 1 33 ? 8.664 -8.859 -1.455 1 98.69 33 GLY B O 1
ATOM 1508 N N . SER B 1 34 ? 10.867 -9.008 -1.251 1 98.81 34 SER B N 1
ATOM 1509 C CA . SER B 1 34 ? 10.758 -10.062 -0.245 1 98.81 34 SER B CA 1
ATOM 1510 C C . SER B 1 34 ? 11.602 -9.734 0.986 1 98.81 34 SER B C 1
ATOM 1512 O O . SER B 1 34 ? 12.477 -8.867 0.935 1 98.81 34 SER B O 1
ATOM 1514 N N . HIS B 1 35 ? 11.305 -10.461 2.012 1 98.75 35 HIS B N 1
ATOM 1515 C CA . HIS B 1 35 ? 12.102 -10.438 3.232 1 98.75 35 HIS B CA 1
ATOM 1516 C C . HIS B 1 35 ? 13.461 -11.086 3.012 1 98.75 35 HIS B C 1
ATOM 1518 O O . HIS B 1 35 ? 14.352 -10.977 3.857 1 98.75 35 HIS B O 1
ATOM 1524 N N . ASP B 1 36 ? 13.734 -11.742 1.888 1 98.62 36 ASP B N 1
ATOM 1525 C CA . ASP B 1 36 ? 15.039 -12.312 1.58 1 98.62 36 ASP B CA 1
ATOM 1526 C C . ASP B 1 36 ? 15.961 -11.273 0.953 1 98.62 36 ASP B C 1
ATOM 1528 O O . ASP B 1 36 ? 17.031 -11.609 0.448 1 98.62 36 ASP B O 1
ATOM 1532 N N . ALA B 1 37 ? 15.492 -10.07 0.868 1 98.5 37 ALA B N 1
ATOM 1533 C CA . ALA B 1 37 ? 16.25 -8.891 0.451 1 98.5 37 ALA B CA 1
ATOM 1534 C C . ALA B 1 37 ? 16.438 -8.867 -1.062 1 98.5 37 ALA B C 1
ATOM 1536 O O . ALA B 1 37 ? 17.328 -8.188 -1.572 1 98.5 37 ALA B O 1
ATOM 1537 N N . THR B 1 38 ? 15.594 -9.633 -1.745 1 97.94 38 THR B N 1
ATOM 1538 C CA . THR B 1 38 ? 15.719 -9.609 -3.199 1 97.94 38 THR B CA 1
ATOM 1539 C C . THR B 1 38 ? 14.445 -9.07 -3.842 1 97.94 38 THR B C 1
ATOM 1541 O O . THR B 1 38 ? 13.352 -9.242 -3.303 1 97.94 38 THR B O 1
ATOM 1544 N N . LEU B 1 39 ? 14.641 -8.383 -4.906 1 98.25 39 LEU B N 1
ATOM 1545 C CA . LEU B 1 39 ? 13.594 -8.062 -5.875 1 98.25 39 LEU B CA 1
ATOM 1546 C C . LEU B 1 39 ? 13.609 -9.055 -7.039 1 98.25 39 LEU B C 1
ATOM 1548 O O . LEU B 1 39 ? 14.68 -9.359 -7.582 1 98.25 39 LEU B O 1
ATOM 1552 N N . ARG B 1 40 ? 12.477 -9.562 -7.391 1 98.12 40 ARG B N 1
ATOM 1553 C CA . ARG B 1 40 ? 12.422 -10.492 -8.523 1 98.12 40 ARG B CA 1
ATOM 1554 C C . ARG B 1 40 ? 11.445 -9.992 -9.586 1 98.12 40 ARG B C 1
ATOM 1556 O O . ARG B 1 40 ? 10.391 -9.445 -9.258 1 98.12 40 ARG B O 1
ATOM 1563 N N . GLN B 1 41 ? 11.844 -10.211 -10.773 1 97.44 41 GLN B N 1
ATOM 15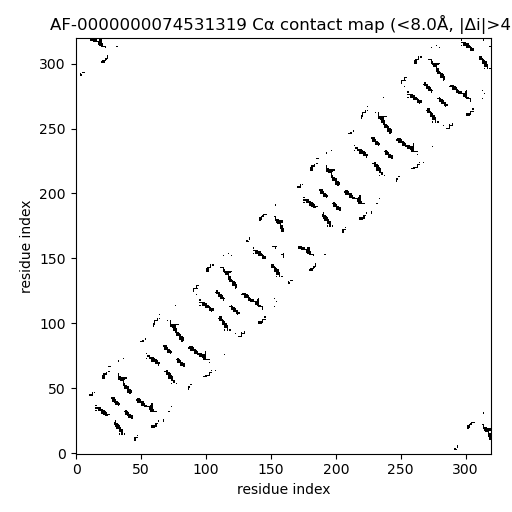64 C CA . GLN B 1 41 ? 11 -9.977 -11.938 1 97.44 41 GLN B CA 1
ATOM 1565 C C . GLN B 1 41 ? 10.484 -11.297 -12.516 1 97.44 41 GLN B C 1
ATOM 1567 O O . GLN B 1 41 ? 11.258 -12.242 -12.688 1 97.44 41 GLN B O 1
ATOM 1572 N N . TRP B 1 42 ? 9.227 -11.297 -12.805 1 97.12 42 TRP B N 1
ATOM 1573 C CA . TRP B 1 42 ? 8.602 -12.523 -13.297 1 97.12 42 TRP B CA 1
ATOM 1574 C C . TRP B 1 42 ? 7.895 -12.281 -14.625 1 97.12 42 TRP B C 1
ATOM 1576 O O . TRP B 1 42 ? 7.254 -11.242 -14.82 1 97.12 42 TRP B O 1
ATOM 1586 N N . ASP B 1 43 ? 7.953 -13.305 -15.461 1 94.69 43 ASP B N 1
ATOM 1587 C CA . ASP B 1 43 ? 6.992 -13.406 -16.547 1 94.69 43 ASP B CA 1
ATOM 1588 C C . ASP B 1 43 ? 5.605 -13.781 -16.031 1 94.69 43 ASP B C 1
ATOM 1590 O O . ASP B 1 43 ? 5.48 -14.578 -15.102 1 94.69 43 ASP B O 1
ATOM 1594 N N . PRO B 1 44 ? 4.633 -13.25 -16.562 1 90.56 44 PRO B N 1
ATOM 1595 C CA . PRO B 1 44 ? 3.287 -13.594 -16.094 1 90.56 44 PRO B CA 1
ATOM 1596 C C . PRO B 1 44 ? 3.004 -15.094 -16.156 1 90.56 44 PRO B C 1
ATOM 1598 O O . PRO B 1 44 ? 2.084 -15.578 -15.5 1 90.56 44 PRO B O 1
ATOM 1601 N N . SER B 1 45 ? 3.781 -15.812 -16.922 1 88.38 45 SER B N 1
ATOM 1602 C CA . SER B 1 45 ? 3.604 -17.266 -17.031 1 88.38 45 SER B CA 1
ATOM 1603 C C . SER B 1 45 ? 4.184 -17.969 -15.82 1 88.38 45 SER B C 1
ATOM 1605 O O . SER B 1 45 ? 3.91 -19.156 -15.602 1 88.38 45 SER B O 1
ATOM 1607 N N . GLY B 1 46 ? 4.969 -17.234 -15.039 1 91.69 46 GLY B N 1
ATOM 1608 C CA . GLY B 1 46 ? 5.434 -17.812 -13.789 1 91.69 46 GLY B CA 1
ATOM 1609 C C . GLY B 1 46 ? 6.941 -18 -13.742 1 91.69 46 GLY B C 1
ATOM 1610 O O . GLY B 1 46 ? 7.496 -18.344 -12.695 1 91.69 46 GLY B O 1
ATOM 1611 N N . SER B 1 47 ? 7.613 -17.688 -14.805 1 95.06 47 SER B N 1
ATOM 1612 C CA . SER B 1 47 ? 9.07 -17.812 -14.828 1 95.06 47 SER B CA 1
ATOM 1613 C C . SER B 1 47 ? 9.742 -16.594 -14.234 1 95.06 47 SER B C 1
ATOM 1615 O O . SER B 1 47 ? 9.391 -15.453 -14.57 1 95.06 47 SER B O 1
ATOM 1617 N N . CYS B 1 48 ? 10.641 -16.859 -13.375 1 96.25 48 CYS B N 1
ATOM 1618 C CA . CYS B 1 48 ? 11.453 -15.766 -12.844 1 96.25 48 CYS B CA 1
ATOM 1619 C C . CYS B 1 48 ? 12.469 -15.289 -13.875 1 96.25 48 CYS B C 1
ATOM 1621 O O . CYS B 1 48 ? 13.312 -16.078 -14.328 1 96.25 48 CYS B O 1
ATOM 1623 N N . LEU B 1 49 ? 12.422 -14.102 -14.258 1 95.56 49 LEU B N 1
ATOM 1624 C CA . LEU B 1 49 ? 13.281 -13.578 -15.312 1 95.56 49 LEU B CA 1
ATOM 1625 C C . LEU B 1 49 ? 14.57 -13 -14.727 1 95.56 49 LEU B C 1
ATOM 1627 O O . LEU B 1 49 ? 15.656 -13.211 -15.281 1 95.56 49 LEU B O 1
ATOM 1631 N N . PHE B 1 50 ? 14.438 -12.25 -13.672 1 95.88 50 PHE B N 1
ATOM 1632 C CA . PHE B 1 50 ? 15.586 -11.594 -13.055 1 95.88 50 PHE B CA 1
ATOM 1633 C C . PHE B 1 50 ? 15.469 -11.625 -11.539 1 95.88 50 PHE B C 1
ATOM 1635 O O . PHE B 1 50 ? 14.367 -11.57 -10.992 1 95.88 50 PHE B O 1
ATOM 1642 N N . VAL B 1 51 ? 16.594 -11.742 -10.883 1 96.94 51 VAL B N 1
ATOM 1643 C CA . VAL B 1 51 ? 16.734 -11.555 -9.438 1 96.94 51 VAL B CA 1
ATOM 1644 C C . VAL B 1 51 ? 17.641 -10.359 -9.164 1 96.94 51 VAL B C 1
ATOM 1646 O O . VAL B 1 51 ? 18.828 -10.383 -9.5 1 96.94 51 VAL B O 1
ATOM 1649 N N . PHE B 1 52 ? 17.109 -9.359 -8.641 1 95.75 52 PHE B N 1
ATOM 1650 C CA . PHE B 1 52 ? 17.859 -8.164 -8.297 1 95.75 52 PHE B CA 1
ATOM 1651 C C . PHE B 1 52 ? 18.391 -8.242 -6.875 1 95.75 52 PHE B C 1
ATOM 1653 O O . PHE B 1 52 ? 17.625 -8.258 -5.918 1 95.75 52 PHE B O 1
ATOM 1660 N N . LYS B 1 53 ? 19.688 -8.25 -6.805 1 95.12 53 LYS B N 1
ATOM 1661 C CA . LYS B 1 53 ? 20.359 -8.344 -5.508 1 95.12 53 LYS B CA 1
ATOM 1662 C C . LYS B 1 53 ? 21.062 -7.035 -5.152 1 95.12 53 LYS B C 1
ATOM 1664 O O . LYS B 1 53 ? 21.547 -6.324 -6.039 1 95.12 53 LYS B O 1
ATOM 1669 N N . GLY B 1 54 ? 21.062 -6.824 -3.844 1 94.19 54 GLY B N 1
ATOM 1670 C CA . GLY B 1 54 ? 21.766 -5.617 -3.42 1 94.19 54 GLY B CA 1
ATOM 1671 C C . GLY B 1 54 ? 21.359 -5.16 -2.029 1 94.19 54 GLY B C 1
ATOM 1672 O O . GLY B 1 54 ? 22.219 -4.777 -1.229 1 94.19 54 GLY B O 1
ATOM 1673 N N . HIS B 1 55 ? 20.109 -5.191 -1.749 1 96.88 55 HIS B N 1
ATOM 1674 C CA . HIS B 1 55 ? 19.656 -4.816 -0.41 1 96.88 55 HIS B CA 1
ATOM 1675 C C . HIS B 1 55 ? 20.297 -5.715 0.649 1 96.88 55 HIS B C 1
ATOM 1677 O O . HIS B 1 55 ? 20.453 -6.918 0.432 1 96.88 55 HIS B O 1
ATOM 1683 N N . GLY B 1 56 ? 20.609 -5.129 1.701 1 96.69 56 GLY B N 1
ATOM 1684 C CA . GLY B 1 56 ? 21.141 -5.887 2.822 1 96.69 56 GLY B CA 1
ATOM 1685 C C . GLY B 1 56 ? 20.062 -6.398 3.758 1 96.69 56 GLY B C 1
ATOM 1686 O O . GLY B 1 56 ? 20.281 -7.375 4.484 1 96.69 56 GLY B O 1
ATOM 1687 N N . LYS B 1 57 ? 18.953 -5.785 3.773 1 98.25 57 LYS B N 1
ATOM 1688 C CA . LYS B 1 57 ? 17.797 -6.168 4.582 1 98.25 57 LYS B CA 1
ATOM 1689 C C . LYS B 1 57 ? 16.531 -6.266 3.725 1 98.25 57 LYS B C 1
ATOM 1691 O O . LYS B 1 57 ? 16.594 -6.086 2.506 1 98.25 57 LYS B O 1
ATOM 1696 N N . PHE B 1 58 ? 15.492 -6.695 4.371 1 97.94 58 PHE B N 1
ATOM 1697 C CA . PHE B 1 58 ? 14.289 -7.023 3.621 1 97.94 58 PHE B CA 1
ATOM 1698 C C . PHE B 1 58 ? 13.727 -5.789 2.93 1 97.94 58 PHE B C 1
ATOM 1700 O O . PHE B 1 58 ? 13.867 -4.672 3.43 1 97.94 58 PHE B O 1
ATOM 1707 N N . ILE B 1 59 ? 13.094 -5.996 1.784 1 98.81 59 ILE B N 1
ATOM 1708 C CA . ILE B 1 59 ? 12.414 -4.953 1.021 1 98.81 59 ILE B CA 1
ATOM 1709 C C . ILE B 1 59 ? 11.047 -4.664 1.642 1 98.81 59 ILE B C 1
ATOM 1711 O O . ILE B 1 59 ? 10.234 -5.574 1.818 1 98.81 59 ILE B O 1
ATOM 1715 N N . SER B 1 60 ? 10.805 -3.381 1.963 1 98.69 60 SER B N 1
ATOM 1716 C CA . SER B 1 60 ? 9.594 -3.029 2.701 1 98.69 60 SER B CA 1
ATOM 1717 C C . SER B 1 60 ? 8.664 -2.164 1.858 1 98.69 60 SER B C 1
ATOM 1719 O O . SER B 1 60 ? 7.508 -1.957 2.219 1 98.69 60 SER B O 1
ATOM 1721 N N . ALA B 1 61 ? 9.078 -1.648 0.812 1 98.75 61 ALA B N 1
ATOM 1722 C CA . ALA B 1 61 ? 8.281 -0.777 -0.05 1 98.75 61 ALA B CA 1
ATOM 1723 C C . ALA B 1 61 ? 8.781 -0.835 -1.492 1 98.75 61 ALA B C 1
ATOM 1725 O O . ALA B 1 61 ? 9.953 -1.111 -1.742 1 98.75 61 ALA B O 1
ATOM 1726 N N . MET B 1 62 ? 7.898 -0.565 -2.398 1 98.56 62 MET B N 1
ATOM 1727 C CA . MET B 1 62 ? 8.242 -0.588 -3.818 1 98.56 62 MET B CA 1
ATOM 1728 C C . MET B 1 62 ? 7.289 0.297 -4.621 1 98.56 62 MET B C 1
ATOM 1730 O O . MET B 1 62 ? 6.082 0.307 -4.371 1 98.56 62 MET B O 1
ATOM 1734 N N . ILE B 1 63 ? 7.836 1.026 -5.504 1 97.69 63 ILE B N 1
ATOM 1735 C CA . ILE B 1 63 ? 7.035 1.725 -6.504 1 97.69 63 ILE B CA 1
ATOM 1736 C C . ILE B 1 63 ? 7.762 1.714 -7.848 1 97.69 63 ILE B C 1
ATOM 1738 O O . ILE B 1 63 ? 8.969 1.485 -7.902 1 97.69 63 ILE B O 1
ATOM 1742 N N . THR B 1 64 ? 7.051 1.871 -8.898 1 95.5 64 THR B N 1
ATOM 1743 C CA . THR B 1 64 ? 7.617 1.884 -10.242 1 95.5 64 THR B CA 1
ATOM 1744 C C . THR B 1 64 ? 7.285 3.189 -10.953 1 95.5 64 THR B C 1
ATOM 1746 O O . THR B 1 64 ? 6.16 3.688 -10.852 1 95.5 64 THR B O 1
ATOM 1749 N N . SER B 1 65 ? 8.25 3.715 -11.664 1 95.06 65 SER B N 1
ATOM 1750 C CA . SER B 1 65 ? 7.992 4.883 -12.492 1 95.06 65 SER B CA 1
ATOM 1751 C C . SER B 1 65 ? 7.41 4.484 -13.844 1 95.06 65 SER B C 1
ATOM 1753 O O . SER B 1 65 ? 7.582 3.346 -14.289 1 95.06 65 SER B O 1
ATOM 1755 N N . PRO B 1 66 ? 6.691 5.434 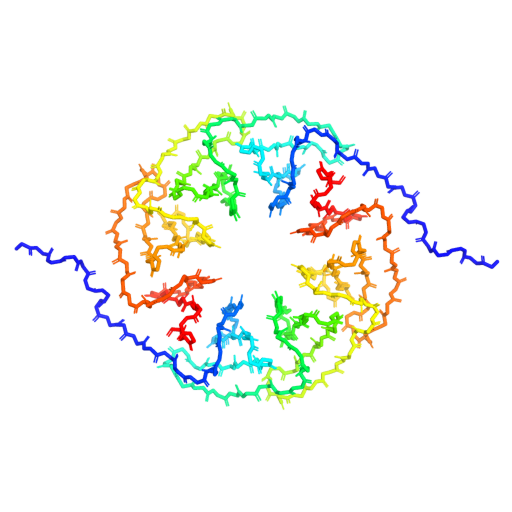-14.445 1 91.44 66 PRO B N 1
ATOM 1756 C CA . PRO B 1 66 ? 6.172 5.148 -15.781 1 91.44 66 PRO B CA 1
ATOM 1757 C C . PRO B 1 66 ? 7.273 4.785 -16.781 1 91.44 66 PRO B C 1
ATOM 1759 O O . PRO B 1 66 ? 7.02 4.086 -17.766 1 91.44 66 PRO B O 1
ATOM 1762 N N . GLU B 1 67 ? 8.5 5.23 -16.5 1 89.5 67 GLU B N 1
ATOM 1763 C CA . GLU B 1 67 ? 9.617 4.992 -17.406 1 89.5 67 GLU B CA 1
ATOM 1764 C C . GLU B 1 67 ? 10.266 3.637 -17.156 1 89.5 67 GLU B C 1
ATOM 1766 O O . GLU B 1 67 ? 11.164 3.221 -17.891 1 89.5 67 GLU B O 1
ATOM 1771 N N . GLY B 1 68 ? 9.836 3.01 -16.125 1 90.44 68 GLY B N 1
ATOM 1772 C CA . GLY B 1 68 ? 10.297 1.649 -15.898 1 90.44 68 GLY B CA 1
ATOM 1773 C C . GLY B 1 68 ? 11.383 1.556 -14.852 1 90.44 68 GLY B C 1
ATOM 1774 O O . GLY B 1 68 ? 12.117 0.567 -14.797 1 90.44 68 GLY B O 1
ATOM 1775 N N . VAL B 1 69 ? 11.562 2.574 -14.094 1 95.31 69 VAL B N 1
ATOM 1776 C CA . VAL B 1 69 ? 12.477 2.518 -12.961 1 95.31 69 VAL B CA 1
ATOM 1777 C C . VAL B 1 69 ? 11.742 2.004 -11.727 1 95.31 69 VAL B C 1
ATOM 1779 O O . VAL B 1 69 ? 10.656 2.49 -11.398 1 95.31 69 VAL B O 1
ATOM 1782 N N . ILE B 1 70 ? 12.32 1.033 -11.086 1 97.06 70 ILE B N 1
ATOM 1783 C CA . ILE B 1 70 ? 11.734 0.484 -9.867 1 97.06 70 ILE B CA 1
ATOM 1784 C C . ILE B 1 70 ? 12.477 1.024 -8.648 1 97.06 70 ILE B C 1
ATOM 1786 O O . ILE B 1 70 ? 13.703 0.968 -8.586 1 97.06 70 ILE B O 1
ATOM 1790 N N . TYR B 1 71 ? 11.734 1.606 -7.746 1 98.31 71 TYR B N 1
ATOM 1791 C CA . TYR B 1 71 ? 12.297 2.062 -6.477 1 98.31 71 TYR B CA 1
ATOM 1792 C C . TYR B 1 71 ? 11.914 1.119 -5.344 1 98.31 71 TYR B C 1
ATOM 1794 O O . TYR B 1 71 ? 10.734 0.795 -5.168 1 98.31 71 TYR B O 1
ATOM 1802 N N . THR B 1 72 ? 12.867 0.659 -4.605 1 98.75 72 THR B N 1
ATOM 1803 C CA . THR B 1 72 ? 12.609 -0.21 -3.465 1 98.75 72 THR B CA 1
ATOM 1804 C C . THR B 1 72 ? 13.188 0.39 -2.188 1 98.75 72 THR B C 1
ATOM 1806 O O . THR B 1 72 ? 14.273 0.978 -2.209 1 98.75 72 THR B O 1
ATOM 1809 N N . GLY B 1 73 ? 12.414 0.357 -1.173 1 98.81 73 GLY B N 1
ATOM 1810 C CA . GLY B 1 73 ? 12.875 0.697 0.163 1 98.81 73 GLY B CA 1
ATOM 1811 C C . GLY B 1 73 ? 13.086 -0.517 1.047 1 98.81 73 GLY B C 1
ATOM 1812 O O . GLY B 1 73 ? 12.344 -1.498 0.953 1 98.81 73 GLY B O 1
ATOM 1813 N N . SER B 1 74 ? 14.047 -0.397 1.946 1 98.69 74 SER B N 1
ATOM 1814 C CA . SER B 1 74 ? 14.398 -1.555 2.766 1 98.69 74 SER B CA 1
ATOM 1815 C C . SER B 1 74 ? 14.227 -1.252 4.25 1 98.69 74 SER B C 1
ATOM 1817 O O . SER B 1 74 ? 13.953 -0.111 4.629 1 98.69 74 SER B O 1
ATOM 1819 N N . ASP B 1 75 ? 14.359 -2.252 5.059 1 98.62 75 ASP B N 1
ATOM 1820 C CA . ASP B 1 75 ? 14.172 -2.227 6.508 1 98.62 75 ASP B CA 1
ATOM 1821 C C . ASP B 1 75 ? 15.266 -1.403 7.188 1 98.62 75 ASP B C 1
ATOM 1823 O O . ASP B 1 75 ? 15.102 -0.965 8.328 1 98.62 75 ASP B O 1
ATOM 1827 N N . ASP B 1 76 ? 16.391 -1.144 6.531 1 97.25 76 ASP B N 1
ATOM 1828 C CA . ASP B 1 76 ? 17.484 -0.399 7.152 1 97.25 76 ASP B CA 1
ATOM 1829 C C . ASP B 1 76 ? 17.516 1.044 6.656 1 97.25 76 ASP B C 1
ATOM 1831 O O . ASP B 1 76 ? 18.469 1.773 6.91 1 97.25 76 ASP B O 1
ATOM 1835 N N . GLY B 1 77 ? 16.578 1.368 5.891 1 98.38 77 GLY B N 1
ATOM 1836 C CA . GLY B 1 77 ? 16.453 2.764 5.504 1 98.38 77 GLY B CA 1
ATOM 1837 C C . GLY B 1 77 ? 17.016 3.057 4.129 1 98.38 77 GLY B C 1
ATOM 1838 O O . GLY B 1 77 ? 16.922 4.184 3.637 1 98.38 77 GLY B O 1
ATOM 1839 N N . ASP B 1 78 ? 17.562 2.047 3.482 1 97.62 78 ASP B N 1
ATOM 1840 C CA . ASP B 1 78 ? 18.125 2.246 2.152 1 97.62 78 ASP B CA 1
ATOM 1841 C C . ASP B 1 78 ? 17.047 2.17 1.076 1 97.62 78 ASP B C 1
ATOM 1843 O O . ASP B 1 78 ? 16.172 1.312 1.136 1 97.62 78 ASP B O 1
ATOM 1847 N N . ILE B 1 79 ? 17.125 3.078 0.198 1 98.75 79 ILE B N 1
ATOM 1848 C CA . ILE B 1 79 ? 16.312 3.039 -1.012 1 98.75 79 ILE B CA 1
ATOM 1849 C C . ILE B 1 79 ? 17.203 2.863 -2.234 1 98.75 79 ILE B C 1
ATOM 1851 O O . ILE B 1 79 ? 18.297 3.428 -2.293 1 98.75 79 ILE B O 1
ATOM 1855 N N . ARG B 1 80 ? 16.781 2.145 -3.133 1 98.38 80 ARG B N 1
ATOM 1856 C CA . ARG B 1 80 ? 17.5 1.927 -4.379 1 98.38 80 ARG B CA 1
ATOM 1857 C C . ARG B 1 80 ? 16.562 2.055 -5.582 1 98.38 80 ARG B C 1
ATOM 1859 O O . ARG B 1 80 ? 15.383 1.734 -5.492 1 98.38 80 ARG B O 1
ATOM 1866 N N . SER B 1 81 ? 17.125 2.484 -6.641 1 97.88 81 SER B N 1
ATOM 1867 C CA . SER B 1 81 ? 16.438 2.414 -7.922 1 97.88 81 SER B CA 1
ATOM 1868 C C . SER B 1 81 ? 17.109 1.429 -8.867 1 97.88 81 SER B C 1
ATOM 1870 O O . SER B 1 81 ? 18.344 1.312 -8.875 1 97.88 81 SER B O 1
ATOM 1872 N N . TRP B 1 82 ? 16.297 0.775 -9.625 1 97.19 82 TRP B N 1
ATOM 1873 C CA . TRP B 1 82 ? 16.766 -0.308 -10.484 1 97.19 82 TRP B CA 1
ATOM 1874 C C . TRP B 1 82 ? 16.359 -0.071 -11.938 1 97.19 82 TRP B C 1
ATOM 1876 O O . TRP B 1 82 ? 15.242 0.349 -12.211 1 97.19 82 TRP B O 1
ATOM 1886 N N . ALA B 1 83 ? 17.281 -0.368 -12.828 1 93.25 83 ALA B N 1
ATOM 1887 C CA . ALA B 1 83 ? 16.891 -0.538 -14.227 1 93.25 83 ALA B CA 1
ATOM 1888 C C . ALA B 1 83 ? 16.312 -1.932 -14.477 1 93.25 83 ALA B C 1
ATOM 1890 O O . ALA B 1 83 ? 17.062 -2.922 -14.461 1 93.25 83 ALA B O 1
ATOM 1891 N N . ALA B 1 84 ? 15.086 -2.006 -14.727 1 87.31 84 ALA B N 1
ATOM 1892 C CA . ALA B 1 84 ? 14.367 -3.273 -14.805 1 87.31 84 ALA B CA 1
ATOM 1893 C C . ALA B 1 84 ? 14.953 -4.176 -15.883 1 87.31 84 ALA B C 1
ATOM 1895 O O . ALA B 1 84 ? 15.031 -5.395 -15.711 1 87.31 84 ALA B O 1
ATOM 1896 N N . GLU B 1 85 ? 15.445 -3.615 -16.891 1 85.81 85 GLU B N 1
ATOM 1897 C CA . GLU B 1 85 ? 15.883 -4.391 -18.047 1 85.81 85 GLU B CA 1
ATOM 1898 C C . GLU B 1 85 ? 17.344 -4.805 -17.922 1 85.81 85 GLU B C 1
ATOM 1900 O O . GLU B 1 85 ? 17.812 -5.676 -18.656 1 85.81 85 GLU B O 1
ATOM 1905 N N . ARG B 1 86 ? 18.156 -4.156 -17.047 1 86.19 86 ARG B N 1
ATOM 1906 C CA . ARG B 1 86 ? 19.594 -4.406 -16.953 1 86.19 86 ARG B CA 1
ATOM 1907 C C . ARG B 1 86 ? 19.953 -5.02 -15.609 1 86.19 86 ARG B C 1
ATOM 1909 O O . ARG B 1 86 ? 21.094 -5.453 -15.414 1 86.19 86 ARG B O 1
ATOM 1916 N N . GLN B 1 87 ? 19.062 -5.121 -14.719 1 85.81 87 GLN B N 1
ATOM 1917 C CA . GLN B 1 87 ? 19.281 -5.633 -13.367 1 85.81 87 GLN B CA 1
ATOM 1918 C C . GLN B 1 87 ? 20.406 -4.867 -12.664 1 85.81 87 GLN B C 1
ATOM 1920 O O . GLN B 1 87 ? 21.297 -5.469 -12.078 1 85.81 87 GLN B O 1
ATOM 1925 N N . VAL B 1 88 ? 20.484 -3.617 -12.859 1 91.19 88 VAL B N 1
ATOM 1926 C CA . VAL B 1 88 ? 21.516 -2.822 -12.211 1 91.19 88 VAL B CA 1
ATOM 1927 C C . VAL B 1 88 ? 20.875 -1.776 -11.305 1 91.19 88 VAL B C 1
ATOM 1929 O O . VAL B 1 88 ? 19.75 -1.314 -11.57 1 91.19 88 VAL B O 1
ATOM 1932 N N . ILE B 1 89 ? 21.609 -1.496 -10.266 1 94.44 89 ILE B N 1
ATOM 1933 C CA . ILE B 1 89 ? 21.234 -0.394 -9.391 1 94.44 89 ILE B CA 1
ATOM 1934 C C . ILE B 1 89 ? 21.594 0.937 -10.047 1 94.44 89 ILE B C 1
ATOM 1936 O O . ILE B 1 89 ? 22.734 1.147 -10.461 1 94.44 89 ILE B O 1
ATOM 1940 N N . LEU B 1 90 ? 20.609 1.749 -10.227 1 95.69 90 LEU B N 1
ATOM 1941 C CA . LEU B 1 90 ? 20.844 3.049 -10.844 1 95.69 90 LEU B CA 1
ATOM 1942 C C . LEU B 1 90 ? 21.344 4.062 -9.82 1 95.69 90 LEU B C 1
ATOM 1944 O O . LEU B 1 90 ? 22.297 4.789 -10.078 1 95.69 90 LEU B O 1
ATOM 1948 N N . HIS B 1 91 ? 20.703 4.082 -8.68 1 96.75 91 HIS B N 1
ATOM 1949 C CA . HIS B 1 91 ? 21.062 5.035 -7.641 1 96.75 91 HIS B CA 1
ATOM 1950 C C . HIS B 1 91 ? 20.812 4.453 -6.25 1 96.75 91 HIS B C 1
ATOM 1952 O O . HIS B 1 91 ? 20.016 3.531 -6.098 1 96.75 91 HIS B O 1
ATOM 1958 N N . PHE B 1 92 ? 21.516 5.02 -5.289 1 97.25 92 PHE B N 1
ATOM 1959 C CA . PHE B 1 92 ? 21.312 4.797 -3.861 1 97.25 92 PHE B CA 1
ATOM 1960 C C . PHE B 1 92 ? 20.75 6.047 -3.195 1 97.25 92 PHE B C 1
ATOM 1962 O O . PHE B 1 92 ? 21.172 7.164 -3.504 1 97.25 92 PHE B O 1
ATOM 1969 N N . PHE B 1 93 ? 19.797 5.883 -2.426 1 98.31 93 PHE B N 1
ATOM 1970 C CA . PHE B 1 93 ? 19.203 6.961 -1.641 1 98.31 93 PHE B CA 1
ATOM 1971 C C . PHE B 1 93 ? 19.438 6.734 -0.151 1 98.31 93 PHE B C 1
ATOM 1973 O O . PHE B 1 93 ? 18.656 6.035 0.5 1 98.31 93 PHE B O 1
ATOM 1980 N N . LYS B 1 94 ? 20.438 7.32 0.33 1 97 94 LYS B N 1
ATOM 1981 C CA . LYS B 1 94 ? 20.859 7.086 1.712 1 97 94 LYS B CA 1
ATOM 1982 C C . LYS B 1 94 ? 20.484 8.273 2.6 1 97 94 LYS B C 1
ATOM 1984 O O . LYS B 1 94 ? 20.719 9.43 2.232 1 97 94 LYS B O 1
ATOM 1989 N N . GLY B 1 95 ? 19.891 7.945 3.717 1 97.31 95 GLY B N 1
ATOM 1990 C CA . GLY B 1 95 ? 19.547 9.016 4.645 1 97.31 95 GLY B CA 1
ATOM 1991 C C . GLY B 1 95 ? 18.688 8.539 5.801 1 97.31 95 GLY B C 1
ATOM 1992 O O . GLY B 1 95 ? 18.984 8.828 6.961 1 97.31 95 GLY B O 1
ATOM 1993 N N . HIS B 1 96 ? 17.672 7.777 5.48 1 98.62 96 HIS B N 1
ATOM 1994 C CA . HIS B 1 96 ? 16.859 7.211 6.543 1 98.62 96 HIS B CA 1
ATOM 1995 C C . HIS B 1 96 ? 17.641 6.215 7.383 1 98.62 96 HIS B C 1
ATOM 1997 O O . HIS B 1 96 ? 18.641 5.648 6.906 1 98.62 96 HIS B O 1
ATOM 2003 N N . THR B 1 97 ? 17.156 6.004 8.57 1 98.19 97 THR B N 1
ATOM 2004 C CA . THR B 1 97 ? 17.938 5.152 9.461 1 98.19 97 THR B CA 1
ATOM 2005 C C . THR B 1 97 ? 17.094 3.961 9.938 1 98.19 97 THR B C 1
ATOM 2007 O O . THR B 1 97 ? 17.578 3.133 10.711 1 98.19 97 THR B O 1
ATOM 2010 N N . LYS B 1 98 ? 15.906 3.877 9.586 1 98.75 98 LYS B N 1
ATOM 2011 C CA . LYS B 1 98 ? 14.992 2.785 9.914 1 98.75 98 LYS B CA 1
ATOM 2012 C C . LYS B 1 98 ? 14.164 2.381 8.695 1 98.75 98 LYS B C 1
ATOM 2014 O O . LYS B 1 98 ? 14.375 2.9 7.594 1 98.75 98 LYS B O 1
ATOM 2019 N N . THR B 1 99 ? 13.258 1.462 8.875 1 98.81 99 THR B N 1
ATOM 2020 C CA . THR B 1 99 ? 12.445 0.874 7.82 1 98.81 99 THR B CA 1
ATOM 2021 C C . THR B 1 99 ? 11.789 1.963 6.973 1 98.81 99 THR B C 1
ATOM 2023 O O . THR B 1 99 ? 11.25 2.934 7.512 1 98.81 99 THR B O 1
ATOM 2026 N N . ILE B 1 100 ? 11.867 1.805 5.625 1 98.88 100 ILE B N 1
ATOM 2027 C CA . ILE B 1 100 ? 11.078 2.627 4.711 1 98.88 100 ILE B CA 1
ATOM 2028 C C . ILE B 1 100 ? 9.625 2.172 4.727 1 98.88 100 ILE B C 1
ATOM 2030 O O . ILE B 1 100 ? 9.32 1.026 4.387 1 98.88 100 ILE B O 1
ATOM 2034 N N . SER B 1 101 ? 8.758 3.041 5.121 1 98.62 101 SER B N 1
ATOM 2035 C CA . SER B 1 101 ? 7.359 2.664 5.277 1 98.62 101 SER B CA 1
ATOM 2036 C C . SER B 1 101 ? 6.547 3.02 4.039 1 98.62 101 SER B C 1
ATOM 2038 O O . SER B 1 101 ? 5.488 2.438 3.795 1 98.62 101 SER B O 1
ATOM 2040 N N . SER B 1 102 ? 6.984 3.953 3.295 1 98.44 102 SER B N 1
ATOM 2041 C CA . SER B 1 102 ? 6.207 4.43 2.152 1 98.44 102 SER B CA 1
ATOM 2042 C C . SER B 1 102 ? 7.105 5.09 1.112 1 98.44 102 SER B C 1
ATOM 2044 O O . SER B 1 102 ? 8.078 5.766 1.461 1 98.44 102 SER B O 1
ATOM 2046 N N . LEU B 1 103 ? 6.781 4.906 -0.149 1 98.5 103 LEU B N 1
ATOM 2047 C CA . LEU B 1 103 ? 7.395 5.57 -1.295 1 98.5 103 LEU B CA 1
ATOM 2048 C C . LEU B 1 103 ? 6.328 6.176 -2.203 1 98.5 103 LEU B C 1
ATOM 2050 O O . LEU B 1 103 ? 5.281 5.57 -2.43 1 98.5 103 LEU B O 1
ATOM 2054 N N . THR B 1 104 ? 6.609 7.328 -2.656 1 97.5 104 THR B N 1
ATOM 2055 C CA . THR B 1 104 ? 5.727 7.973 -3.621 1 97.5 104 THR B CA 1
ATOM 2056 C C . THR B 1 104 ? 6.527 8.812 -4.609 1 97.5 104 THR B C 1
ATOM 2058 O O . THR B 1 104 ? 7.398 9.594 -4.211 1 97.5 104 THR B O 1
ATOM 2061 N N . LEU B 1 105 ? 6.195 8.578 -5.812 1 96.56 105 LEU B N 1
ATOM 2062 C CA . LEU B 1 105 ? 6.816 9.375 -6.863 1 96.56 105 LEU B CA 1
ATOM 2063 C C . LEU B 1 105 ? 5.922 10.539 -7.266 1 96.56 105 LEU B C 1
ATOM 2065 O O . LEU B 1 105 ? 4.715 10.367 -7.445 1 96.56 105 LEU B O 1
ATOM 2069 N N . HIS B 1 106 ? 6.418 11.703 -7.242 1 94.38 106 HIS B N 1
ATOM 2070 C CA . HIS B 1 106 ? 5.707 12.883 -7.734 1 94.38 106 HIS B CA 1
ATOM 2071 C C . HIS B 1 106 ? 6.352 13.414 -9.008 1 94.38 106 HIS B C 1
ATOM 2073 O O . HIS B 1 106 ? 7.457 13.961 -8.969 1 94.38 106 HIS B O 1
ATOM 2079 N N . GLY B 1 107 ? 5.57 13.266 -10.023 1 88.69 107 GLY B N 1
ATOM 2080 C CA . GLY B 1 107 ? 6.188 13.516 -11.312 1 88.69 107 GLY B CA 1
ATOM 2081 C C . GLY B 1 107 ? 7.344 12.578 -11.609 1 88.69 107 GLY B C 1
ATOM 2082 O O . GLY B 1 107 ? 7.301 11.398 -11.258 1 88.69 107 GLY B O 1
ATOM 2083 N N . LYS B 1 108 ? 8.391 13.102 -12.414 1 86.62 108 LYS B N 1
ATOM 2084 C CA . LYS B 1 108 ? 9.523 12.266 -12.789 1 86.62 108 LYS B CA 1
ATOM 2085 C C . LYS B 1 108 ? 10.758 12.602 -11.953 1 86.62 108 LYS B C 1
ATOM 2087 O O . LYS B 1 108 ? 11.734 11.852 -11.938 1 86.62 108 LYS B O 1
ATOM 2092 N N . LYS B 1 109 ? 10.586 13.586 -11.164 1 90.19 109 LYS B N 1
ATOM 2093 C CA . LYS B 1 109 ? 11.828 14.148 -10.641 1 90.19 109 LYS B CA 1
ATOM 2094 C C . LYS B 1 109 ? 11.945 13.914 -9.133 1 90.19 109 LYS B C 1
ATOM 2096 O O . LYS B 1 109 ? 13.055 13.875 -8.594 1 90.19 109 LYS B O 1
ATOM 2101 N N . HIS B 1 110 ? 10.82 13.75 -8.422 1 95.62 110 HIS B N 1
ATOM 2102 C CA . HIS B 1 110 ? 10.906 13.734 -6.969 1 95.62 110 HIS B CA 1
ATOM 2103 C C . HIS B 1 110 ? 10.367 12.43 -6.395 1 95.62 110 HIS B C 1
ATOM 2105 O O . HIS B 1 110 ? 9.234 12.031 -6.691 1 95.62 110 HIS B O 1
ATOM 2111 N N . LEU B 1 111 ? 11.172 11.812 -5.625 1 97.62 111 LEU B N 1
ATOM 2112 C CA . LEU B 1 111 ? 10.797 10.656 -4.828 1 97.62 111 LEU B CA 1
ATOM 2113 C C . LEU B 1 111 ? 10.633 11.031 -3.359 1 97.62 111 LEU B C 1
ATOM 2115 O O . LEU B 1 111 ? 11.508 11.695 -2.785 1 97.62 111 LEU B O 1
ATOM 2119 N N . TYR B 1 112 ? 9.508 10.711 -2.807 1 97.69 112 TYR B N 1
ATOM 2120 C CA . TYR B 1 112 ? 9.281 10.93 -1.383 1 97.69 112 TYR B CA 1
ATOM 2121 C C . TYR B 1 112 ? 9.266 9.609 -0.624 1 97.69 112 TYR B C 1
ATOM 2123 O O . TYR B 1 112 ? 8.703 8.625 -1.104 1 97.69 112 TYR B O 1
ATOM 2131 N N . SER B 1 113 ? 9.867 9.617 0.505 1 98.69 113 SER B N 1
ATOM 2132 C CA . SER B 1 113 ? 9.883 8.43 1.356 1 98.69 113 SER B CA 1
ATOM 2133 C C . SER B 1 113 ? 9.477 8.773 2.787 1 98.69 113 SER B C 1
ATOM 2135 O O . SER B 1 113 ? 9.812 9.844 3.293 1 98.69 113 SER B O 1
ATOM 2137 N N . GLY B 1 114 ? 8.695 7.957 3.326 1 98.69 114 GLY B N 1
ATOM 2138 C CA . GLY B 1 114 ? 8.438 7.938 4.758 1 98.69 114 GLY B CA 1
ATOM 2139 C C . GLY B 1 114 ? 9.117 6.777 5.465 1 98.69 114 GLY B C 1
ATOM 2140 O O . GLY B 1 114 ? 9.375 5.738 4.855 1 98.69 114 GLY B O 1
ATOM 2141 N N . SER B 1 115 ? 9.383 6.945 6.699 1 98.81 115 SER B N 1
ATOM 2142 C CA . SER B 1 115 ? 10.195 5.949 7.391 1 98.81 115 SER B CA 1
ATOM 2143 C C . SER B 1 115 ? 9.734 5.773 8.836 1 98.81 115 SER B C 1
ATOM 2145 O O . SER B 1 115 ? 9.008 6.613 9.367 1 98.81 115 SER B O 1
ATOM 2147 N N . PHE B 1 116 ? 10.164 4.691 9.359 1 98.81 116 PHE B N 1
ATOM 2148 C CA . PHE B 1 116 ? 9.977 4.414 10.773 1 98.81 116 PHE B CA 1
ATOM 2149 C C . PHE B 1 116 ? 10.852 5.328 11.625 1 98.81 116 PHE B C 1
ATOM 2151 O O . PHE B 1 116 ? 10.664 5.414 12.844 1 98.81 116 PHE B O 1
ATOM 2158 N N . ASP B 1 117 ? 11.773 6.121 11.031 1 98.62 117 ASP B N 1
ATOM 2159 C CA . ASP B 1 117 ? 12.586 7.074 11.781 1 98.62 117 ASP B CA 1
ATOM 2160 C C . ASP B 1 117 ? 11.836 8.391 11.992 1 98.62 117 ASP B C 1
ATOM 2162 O O . ASP B 1 117 ? 12.414 9.375 12.445 1 98.62 117 ASP B O 1
ATOM 2166 N N . ASN B 1 118 ? 10.594 8.469 11.578 1 98.25 118 ASN B N 1
ATOM 2167 C CA . ASN B 1 118 ? 9.625 9.539 11.82 1 98.25 118 ASN B CA 1
ATOM 2168 C C . ASN B 1 118 ? 9.742 10.648 10.789 1 98.25 118 ASN B C 1
ATOM 2170 O O . ASN B 1 118 ? 8.969 11.609 10.812 1 98.25 118 ASN B O 1
ATOM 2174 N N . ASP B 1 119 ? 10.672 10.547 9.852 1 97.38 119 ASP B N 1
ATOM 2175 C CA . ASP B 1 119 ? 10.922 11.633 8.898 1 97.38 119 ASP B CA 1
ATOM 2176 C C . ASP B 1 119 ? 10.367 11.289 7.52 1 97.38 119 ASP B C 1
ATOM 2178 O O . ASP B 1 119 ? 10.211 10.117 7.18 1 97.38 119 ASP B O 1
ATOM 2182 N N . ILE B 1 120 ? 10.047 12.305 6.809 1 97.62 120 ILE B N 1
ATOM 2183 C CA . ILE B 1 120 ? 9.836 12.227 5.367 1 97.62 120 ILE B CA 1
ATOM 2184 C C . ILE B 1 120 ? 11.039 12.844 4.645 1 97.62 120 ILE B C 1
ATOM 2186 O O . ILE B 1 120 ? 11.578 13.859 5.086 1 97.62 120 ILE B O 1
ATOM 2190 N N . ARG B 1 121 ? 11.414 12.242 3.6 1 97.81 121 ARG B N 1
ATOM 2191 C CA . ARG B 1 121 ? 12.492 12.82 2.801 1 97.81 121 ARG B CA 1
ATOM 2192 C C . ARG B 1 121 ? 12.086 12.93 1.335 1 97.81 121 ARG B C 1
ATOM 2194 O O . ARG B 1 121 ? 11.414 12.047 0.8 1 97.81 121 ARG B O 1
ATOM 2201 N N . LYS B 1 122 ? 12.5 14.023 0.8 1 96.88 122 LYS B N 1
ATOM 2202 C CA . LYS B 1 122 ? 12.383 14.281 -0.633 1 96.88 122 LYS B CA 1
ATOM 2203 C C . LYS B 1 122 ? 13.719 14.047 -1.339 1 96.88 122 LYS B C 1
ATOM 2205 O O . LYS B 1 122 ? 14.75 14.578 -0.921 1 96.88 122 LYS B O 1
ATOM 2210 N N . TRP B 1 123 ? 13.648 13.297 -2.428 1 98.12 123 TRP B N 1
ATOM 2211 C CA . TRP B 1 123 ? 14.867 12.945 -3.146 1 98.12 123 TRP B CA 1
ATOM 2212 C C . TRP B 1 123 ? 14.789 13.391 -4.602 1 98.12 123 TRP B C 1
ATOM 2214 O O . TRP B 1 123 ? 13.719 13.375 -5.211 1 98.12 123 TRP B O 1
ATOM 2224 N N . ASP B 1 124 ? 15.961 13.742 -5.105 1 97.62 124 ASP B N 1
ATOM 2225 C CA . ASP B 1 124 ? 16.094 13.797 -6.559 1 97.62 124 ASP B CA 1
ATOM 2226 C C . ASP B 1 124 ? 16.125 12.398 -7.164 1 97.62 124 ASP B C 1
ATOM 2228 O O . ASP B 1 124 ? 17.078 11.641 -6.941 1 97.62 124 ASP B O 1
ATOM 2232 N N . ALA B 1 125 ? 15.117 12.039 -7.906 1 96.81 125 ALA B N 1
ATOM 2233 C CA . ALA B 1 125 ? 14.953 10.68 -8.406 1 96.81 125 ALA B CA 1
ATOM 2234 C C . ALA B 1 125 ? 16.062 10.312 -9.391 1 96.81 125 ALA B C 1
ATOM 2236 O O . ALA B 1 125 ? 16.328 9.133 -9.617 1 96.81 125 ALA B O 1
ATOM 2237 N N . GLU B 1 126 ? 16.734 11.227 -9.977 1 93.5 126 GLU B N 1
ATOM 2238 C CA . GLU B 1 126 ? 17.734 11 -11.008 1 93.5 126 GLU B CA 1
ATOM 2239 C C . GLU B 1 126 ? 19.141 10.906 -10.414 1 93.5 126 GLU B C 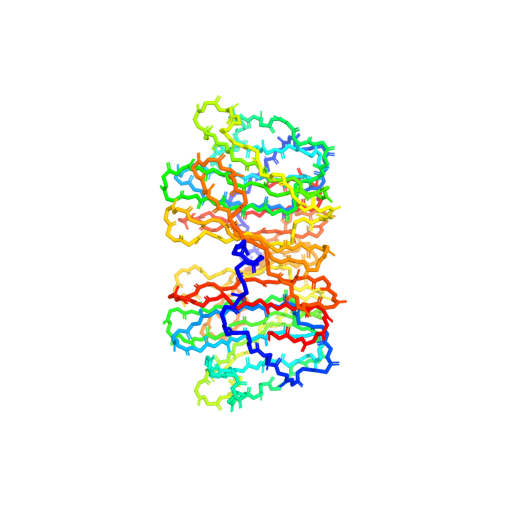1
ATOM 2241 O O . GLU B 1 126 ? 20.031 10.281 -11 1 93.5 126 GLU B O 1
ATOM 2246 N N . THR B 1 127 ? 19.312 11.555 -9.305 1 95.75 127 THR B N 1
ATOM 2247 C CA . THR B 1 127 ? 20.672 11.586 -8.781 1 95.75 127 THR B CA 1
ATOM 2248 C C . THR B 1 127 ? 20.766 10.805 -7.473 1 95.75 127 THR B C 1
ATOM 2250 O O . THR B 1 127 ? 21.859 10.422 -7.047 1 95.75 127 THR B O 1
ATOM 2253 N N . GLY B 1 128 ? 19.641 10.711 -6.809 1 97.19 128 GLY B N 1
ATOM 2254 C CA . GLY B 1 128 ? 19.625 10.031 -5.52 1 97.19 128 GLY B CA 1
ATOM 2255 C C . GLY B 1 128 ? 19.922 10.961 -4.355 1 97.19 128 GLY B C 1
ATOM 2256 O O . GLY B 1 128 ? 19.969 10.523 -3.203 1 97.19 128 GLY B O 1
ATOM 2257 N N . GLU B 1 129 ? 20.047 12.203 -4.652 1 97.5 129 GLU B N 1
ATOM 2258 C CA . GLU B 1 129 ? 20.391 13.172 -3.611 1 97.5 129 GLU B CA 1
ATOM 2259 C C . GLU B 1 129 ? 19.156 13.523 -2.775 1 97.5 129 GLU B C 1
ATOM 2261 O O . GLU B 1 129 ? 18.062 13.711 -3.316 1 97.5 129 GLU B O 1
ATOM 2266 N N . CYS B 1 130 ? 19.375 13.602 -1.479 1 97.62 130 CYS B N 1
ATOM 2267 C CA . CYS B 1 130 ? 18.312 14.078 -0.604 1 97.62 130 CYS B CA 1
ATOM 2268 C C . CYS B 1 130 ? 18.156 15.594 -0.713 1 97.62 130 CYS B C 1
ATOM 2270 O O . CYS B 1 130 ? 19.078 16.344 -0.41 1 97.62 130 CYS B O 1
ATOM 2272 N N . LEU B 1 131 ? 17.047 16.016 -1.112 1 96.25 131 LEU B N 1
ATOM 2273 C CA . LEU B 1 131 ? 16.812 17.438 -1.353 1 96.25 131 LEU B CA 1
ATOM 2274 C C . LEU B 1 131 ? 16.266 18.125 -0.1 1 96.25 131 LEU B C 1
ATOM 2276 O O . LEU B 1 131 ? 16.516 19.312 0.129 1 96.25 131 LEU B O 1
ATOM 2280 N N . GLN B 1 132 ? 15.492 17.438 0.645 1 95.12 132 GLN B N 1
ATOM 2281 C CA . GLN B 1 132 ? 14.844 18 1.819 1 95.12 132 GLN B CA 1
ATOM 2282 C C . GLN B 1 132 ? 14.43 16.922 2.805 1 95.12 132 GLN B C 1
ATOM 2284 O O . GLN B 1 132 ? 14.078 15.805 2.4 1 95.12 132 GLN B O 1
ATOM 2289 N N . THR B 1 133 ? 14.5 17.172 4.051 1 96.19 133 THR B N 1
ATOM 2290 C CA . THR B 1 133 ? 13.953 16.328 5.117 1 96.19 133 THR B CA 1
ATOM 2291 C C . THR B 1 133 ? 12.844 17.062 5.863 1 96.19 133 THR B C 1
ATOM 2293 O O . THR B 1 133 ? 13.008 18.219 6.254 1 96.19 133 THR B O 1
ATOM 2296 N N . PHE B 1 134 ? 11.703 16.422 5.98 1 94.38 134 PHE B N 1
ATOM 2297 C CA . PHE B 1 134 ? 10.57 16.984 6.715 1 94.38 134 PHE B CA 1
ATOM 2298 C C . PHE B 1 134 ? 10.43 16.297 8.07 1 94.38 134 PHE B C 1
ATOM 2300 O O . PHE B 1 134 ? 10.195 15.094 8.148 1 94.38 134 PHE B O 1
ATOM 2307 N N . ARG B 1 135 ? 10.477 17.156 9.047 1 94.06 135 ARG B N 1
ATOM 2308 C CA . ARG B 1 135 ? 10.367 16.672 10.422 1 94.06 135 ARG B CA 1
ATOM 2309 C C . ARG B 1 135 ? 9.125 17.234 11.102 1 94.06 135 ARG B C 1
ATOM 2311 O O . ARG B 1 135 ? 8.758 18.391 10.875 1 94.06 135 ARG B O 1
ATOM 2318 N N . GLY B 1 136 ? 8.453 16.406 11.773 1 93.38 136 GLY B N 1
ATOM 2319 C CA . GLY B 1 136 ? 7.273 16.859 12.492 1 93.38 136 GLY B CA 1
ATOM 2320 C C . GLY B 1 136 ? 6.566 15.742 13.234 1 93.38 136 GLY B C 1
ATOM 2321 O O . GLY B 1 136 ? 6.117 15.93 14.367 1 93.38 136 GLY B O 1
ATOM 2322 N N . HIS B 1 137 ? 6.539 14.609 12.633 1 96.56 137 HIS B N 1
ATOM 2323 C CA . HIS B 1 137 ? 5.902 13.469 13.289 1 96.56 137 HIS B CA 1
ATOM 2324 C C . HIS B 1 137 ? 6.719 13.008 14.492 1 96.56 137 HIS B C 1
ATOM 2326 O O . HIS B 1 137 ? 7.949 13.055 14.469 1 96.56 137 HIS B O 1
ATOM 2332 N N . THR B 1 138 ? 6.09 12.531 15.484 1 97.88 138 THR B N 1
ATOM 2333 C CA . THR B 1 138 ? 6.758 12.055 16.688 1 97.88 138 THR B CA 1
ATOM 2334 C C . THR B 1 138 ? 6.711 10.531 16.766 1 97.88 138 THR B C 1
ATOM 2336 O O . THR B 1 138 ? 7.09 9.938 17.781 1 97.88 138 THR B O 1
ATOM 2339 N N . ASP B 1 139 ? 6.203 9.852 15.82 1 98.56 139 ASP B N 1
ATOM 2340 C CA . ASP B 1 139 ? 6.156 8.406 15.617 1 98.56 139 ASP B CA 1
ATOM 2341 C C . ASP B 1 139 ? 6.258 8.055 14.141 1 98.56 139 ASP B C 1
ATOM 2343 O O . ASP B 1 139 ? 6.352 8.938 13.289 1 98.56 139 ASP B O 1
ATOM 2347 N N . ILE B 1 140 ? 6.273 6.793 13.859 1 98.69 140 ILE B N 1
ATOM 2348 C CA . ILE B 1 140 ? 6.594 6.309 12.516 1 98.69 140 ILE B CA 1
ATOM 2349 C C . ILE B 1 140 ? 5.633 6.922 11.5 1 98.69 140 ILE B C 1
ATOM 2351 O O . ILE B 1 140 ? 4.453 7.125 11.797 1 98.69 140 ILE B O 1
ATOM 2355 N N . VAL B 1 141 ? 6.094 7.27 10.32 1 98.69 141 VAL B N 1
ATOM 2356 C CA . VAL B 1 141 ? 5.281 7.688 9.188 1 98.69 141 VAL B CA 1
ATOM 2357 C C . VAL B 1 141 ? 4.582 6.473 8.578 1 98.69 141 VAL B C 1
ATOM 2359 O O . VAL B 1 141 ? 5.223 5.457 8.297 1 98.69 141 VAL B O 1
ATOM 2362 N N . THR B 1 142 ? 3.258 6.52 8.359 1 98.56 142 THR B N 1
ATOM 2363 C CA . THR B 1 142 ? 2.512 5.352 7.906 1 98.56 142 THR B CA 1
ATOM 2364 C C . THR B 1 142 ? 2.02 5.543 6.477 1 98.56 142 THR B C 1
ATOM 2366 O O . THR B 1 142 ? 1.533 4.598 5.848 1 98.56 142 THR B O 1
ATOM 2369 N N . GLY B 1 143 ? 2.102 6.715 5.965 1 98.19 143 GLY B N 1
ATOM 2370 C CA . GLY B 1 143 ? 1.668 6.973 4.598 1 98.19 143 GLY B CA 1
ATOM 2371 C C . GLY B 1 143 ? 2.059 8.352 4.102 1 98.19 143 GLY B C 1
ATOM 2372 O O . GLY B 1 143 ? 2.326 9.25 4.898 1 98.19 143 GLY B O 1
ATOM 2373 N N . ILE B 1 144 ? 2.094 8.523 2.799 1 97.75 144 ILE B N 1
ATOM 2374 C CA . ILE B 1 144 ? 2.391 9.789 2.129 1 97.75 144 ILE B CA 1
ATOM 2375 C C . ILE B 1 144 ? 1.467 9.961 0.925 1 97.75 144 ILE B C 1
ATOM 2377 O O . ILE B 1 144 ? 1.222 9.016 0.179 1 97.75 144 ILE B O 1
ATOM 2381 N N . ALA B 1 145 ? 0.908 11.062 0.83 1 95.94 145 ALA B N 1
ATOM 2382 C CA . ALA B 1 145 ? 0.182 11.5 -0.36 1 95.94 145 ALA B CA 1
ATOM 2383 C C . ALA B 1 145 ? 0.683 12.859 -0.838 1 95.94 145 ALA B C 1
ATOM 2385 O O . ALA B 1 145 ? 0.859 13.781 -0.036 1 95.94 145 ALA B O 1
ATOM 2386 N N . VAL B 1 146 ? 0.984 12.914 -2.119 1 94.44 146 VAL B N 1
ATOM 2387 C CA . VAL B 1 146 ? 1.504 14.172 -2.66 1 94.44 146 VAL B CA 1
ATOM 2388 C C . VAL B 1 146 ? 0.541 14.719 -3.711 1 94.44 146 VAL B C 1
ATOM 2390 O O . VAL B 1 146 ? 0.106 13.984 -4.605 1 94.44 146 VAL B O 1
ATOM 2393 N N . LYS B 1 147 ? 0.198 15.875 -3.559 1 90 147 LYS B N 1
ATOM 2394 C CA . LYS B 1 147 ? -0.651 16.562 -4.527 1 90 147 LYS B CA 1
ATOM 2395 C C . LYS B 1 147 ? -0.251 18.031 -4.664 1 90 147 LYS B C 1
ATOM 2397 O O . LYS B 1 147 ? -0.122 18.734 -3.664 1 90 147 LYS B O 1
ATOM 2402 N N . ASN B 1 148 ? -0.05 18.422 -5.93 1 84.25 148 ASN B N 1
ATOM 2403 C CA . ASN B 1 148 ? 0.383 19.781 -6.227 1 84.25 148 ASN B CA 1
ATOM 2404 C C . ASN B 1 148 ? 1.624 20.172 -5.422 1 84.25 148 ASN B C 1
ATOM 2406 O O . ASN B 1 148 ? 2.646 19.484 -5.488 1 84.25 148 ASN B O 1
ATOM 2410 N N . ASP B 1 149 ? 1.597 21.141 -4.578 1 83.44 149 ASP B N 1
ATOM 2411 C CA . ASP B 1 149 ? 2.789 21.594 -3.869 1 83.44 149 ASP B CA 1
ATOM 2412 C C . ASP B 1 149 ? 2.752 21.172 -2.404 1 83.44 149 ASP B C 1
ATOM 2414 O O . ASP B 1 149 ? 3.508 21.688 -1.58 1 83.44 149 ASP B O 1
ATOM 2418 N N . TYR B 1 150 ? 1.87 20.156 -2.166 1 90.56 150 TYR B N 1
ATOM 2419 C CA . TYR B 1 150 ? 1.746 19.734 -0.772 1 90.56 150 TYR B CA 1
ATOM 2420 C C . TYR B 1 150 ? 2.072 18.266 -0.61 1 90.56 150 TYR B C 1
ATOM 2422 O O . TYR B 1 150 ? 1.712 17.438 -1.46 1 90.56 150 TYR B O 1
ATOM 2430 N N . ILE B 1 151 ? 2.732 17.969 0.463 1 94.06 151 ILE B N 1
ATOM 2431 C CA . ILE B 1 151 ? 2.936 16.594 0.935 1 94.06 151 ILE B CA 1
ATOM 2432 C C . ILE B 1 151 ? 2.102 16.359 2.191 1 94.06 151 ILE B C 1
ATOM 2434 O O . ILE B 1 151 ? 2.217 17.094 3.172 1 94.06 151 ILE B O 1
ATOM 2438 N N . TYR B 1 152 ? 1.215 15.445 2.072 1 96.12 152 TYR B N 1
ATOM 2439 C CA . TYR B 1 152 ? 0.474 14.984 3.24 1 96.12 152 TYR B CA 1
ATOM 2440 C C . TYR B 1 152 ? 1.042 13.672 3.762 1 96.12 152 TYR B C 1
ATOM 2442 O O . TYR B 1 152 ? 1.267 12.734 2.99 1 96.12 152 TYR B O 1
ATOM 2450 N N . SER B 1 153 ? 1.331 13.602 4.992 1 97.5 153 SER B N 1
ATOM 2451 C CA . SER B 1 153 ? 1.842 12.383 5.602 1 97.5 153 SER B CA 1
ATOM 2452 C C . SER B 1 153 ? 1.013 11.984 6.82 1 97.5 153 SER B C 1
ATOM 2454 O O . SER B 1 153 ? 0.526 12.844 7.555 1 97.5 153 SER B O 1
ATOM 2456 N N . SER B 1 154 ? 0.823 10.75 6.961 1 98.5 154 SER B N 1
ATOM 2457 C CA . SER B 1 154 ? 0.163 10.211 8.148 1 98.5 154 SER B CA 1
ATOM 2458 C C . SER B 1 154 ? 1.158 9.508 9.062 1 98.5 154 SER B C 1
ATOM 2460 O O . SER B 1 154 ? 2.232 9.094 8.625 1 98.5 154 SER B O 1
ATOM 2462 N N . SER B 1 155 ? 0.761 9.367 10.281 1 98.69 155 SER B N 1
ATOM 2463 C CA . SER B 1 155 ? 1.69 8.805 11.258 1 98.69 155 SER B CA 1
ATOM 2464 C C . SER B 1 155 ? 0.952 8.023 12.336 1 98.69 155 SER B C 1
ATOM 2466 O O . SER B 1 155 ? -0.258 8.18 12.508 1 98.69 155 SER B O 1
ATOM 2468 N N . ALA B 1 156 ? 1.729 7.234 12.992 1 98.69 156 ALA B N 1
ATOM 2469 C CA . ALA B 1 156 ? 1.235 6.551 14.188 1 98.69 156 ALA B CA 1
ATOM 2470 C C . ALA B 1 156 ? 1.034 7.527 15.336 1 98.69 156 ALA B C 1
ATOM 2472 O O . ALA B 1 156 ? 0.415 7.184 16.344 1 98.69 156 ALA B O 1
ATOM 2473 N N . ASP B 1 157 ? 1.451 8.766 15.242 1 98.5 157 ASP B N 1
ATOM 2474 C CA . ASP B 1 157 ? 1.275 9.773 16.281 1 98.5 157 ASP B CA 1
ATOM 2475 C C . ASP B 1 157 ? -0.115 10.398 16.219 1 98.5 157 ASP B C 1
ATOM 2477 O O . ASP B 1 157 ? -0.393 11.383 16.906 1 98.5 157 ASP B O 1
ATOM 2481 N N . LYS B 1 158 ? -0.95 9.93 15.328 1 98.25 158 LYS B N 1
ATOM 2482 C CA . LYS B 1 158 ? -2.371 10.25 15.234 1 98.25 158 LYS B CA 1
ATOM 2483 C C . LYS B 1 158 ? -2.596 11.523 14.43 1 98.25 158 LYS B C 1
ATOM 2485 O O . LYS B 1 158 ? -3.703 12.07 14.414 1 98.25 158 LYS B O 1
ATOM 2490 N N . THR B 1 159 ? -1.547 11.984 13.719 1 97.31 159 THR B N 1
ATOM 2491 C CA . THR B 1 159 ? -1.721 13.227 12.984 1 97.31 159 THR B CA 1
ATOM 2492 C C . THR B 1 159 ? -1.422 13.031 11.5 1 97.31 159 THR B C 1
ATOM 2494 O O . THR B 1 159 ? -0.781 12.047 11.117 1 97.31 159 THR B O 1
ATOM 2497 N N . ILE B 1 160 ? -1.989 13.891 10.719 1 97.44 160 ILE B N 1
ATOM 2498 C CA . ILE B 1 160 ? -1.549 14.109 9.344 1 97.44 160 ILE B CA 1
ATOM 2499 C C . ILE B 1 160 ? -0.71 15.383 9.273 1 97.44 160 ILE B C 1
ATOM 2501 O O . ILE B 1 160 ? -1.089 16.422 9.828 1 97.44 160 ILE B O 1
#

Organism: Naegleria gruberi (NCBI:txid5762)

Radius of gyration: 19.34 Å; Cα contacts (8 Å, |Δi|>4): 927; chains: 2; bounding box: 48×59×37 Å